Protein AF-0000000084530735 (afdb_homodimer)

Structure (mmCIF, N/CA/C/O backbone):
data_AF-0000000084530735-model_v1
#
loop_
_entity.id
_entity.type
_entity.pdbx_description
1 polymer 'Regulatory protein'
#
loop_
_atom_site.group_PDB
_atom_site.id
_atom_site.type_symbol
_atom_site.label_atom_id
_atom_site.label_alt_id
_atom_site.label_comp_id
_atom_site.label_asym_id
_atom_site.label_entity_id
_atom_site.label_seq_id
_atom_site.pdbx_PDB_ins_code
_atom_site.Cartn_x
_atom_site.Cartn_y
_atom_site.Cartn_z
_atom_site.occupancy
_atom_site.B_iso_or_equiv
_atom_site.auth_seq_id
_atom_site.auth_comp_id
_atom_site.auth_asym_id
_atom_site.auth_atom_id
_atom_site.pdbx_PDB_model_num
ATOM 1 N N . MET A 1 1 ? 20.844 -35.375 11.719 1 22.86 1 MET A N 1
ATOM 2 C CA . MET A 1 1 ? 19.688 -35.5 10.828 1 22.86 1 MET A CA 1
ATOM 3 C C . MET A 1 1 ? 18.688 -34.375 11.07 1 22.86 1 MET A C 1
ATOM 5 O O . MET A 1 1 ? 18.094 -34.281 12.141 1 22.86 1 MET A O 1
ATOM 9 N N . THR A 1 2 ? 18.859 -33.219 10.602 1 28.61 2 THR A N 1
ATOM 10 C CA . THR A 1 2 ? 18.109 -32 10.883 1 28.61 2 THR A CA 1
ATOM 11 C C . THR A 1 2 ? 16.641 -32.156 10.461 1 28.61 2 THR A C 1
ATOM 13 O O . THR A 1 2 ? 16.359 -32.594 9.344 1 28.61 2 THR A O 1
ATOM 16 N N . PRO A 1 3 ? 15.711 -32.312 11.328 1 27.03 3 PRO A N 1
ATOM 17 C CA . PRO A 1 3 ? 14.336 -32.688 10.977 1 27.03 3 PRO A CA 1
ATOM 18 C C . PRO A 1 3 ? 13.781 -31.859 9.828 1 27.03 3 PRO A C 1
ATOM 20 O O . PRO A 1 3 ? 14.078 -30.672 9.719 1 27.03 3 PRO A O 1
ATOM 23 N N . ALA A 1 4 ? 13.586 -32.375 8.57 1 30.73 4 ALA A N 1
ATOM 24 C CA . ALA A 1 4 ? 12.93 -31.859 7.363 1 30.73 4 ALA A CA 1
ATOM 25 C C . ALA A 1 4 ? 11.586 -31.234 7.699 1 30.73 4 ALA A C 1
ATOM 27 O O . ALA A 1 4 ? 10.75 -31.844 8.375 1 30.73 4 ALA A O 1
ATOM 28 N N . GLY A 1 5 ? 11.508 -30 8.023 1 30.98 5 GLY A N 1
ATOM 29 C CA . GLY A 1 5 ? 10.203 -29.453 8.383 1 30.98 5 GLY A CA 1
ATOM 30 C C . GLY A 1 5 ? 9.078 -30 7.52 1 30.98 5 GLY A C 1
ATOM 31 O O . GLY A 1 5 ? 9.32 -30.641 6.496 1 30.98 5 GLY A O 1
ATOM 32 N N . PRO A 1 6 ? 7.875 -30.172 7.957 1 32.66 6 PRO A N 1
ATOM 33 C CA . PRO A 1 6 ? 6.832 -30.875 7.199 1 32.66 6 PRO A CA 1
ATOM 34 C C . PRO A 1 6 ? 6.82 -30.484 5.723 1 32.66 6 PRO A C 1
ATOM 36 O O . PRO A 1 6 ? 7.242 -29.391 5.359 1 32.66 6 PRO A O 1
ATOM 39 N N . ALA A 1 7 ? 6.906 -31.344 4.727 1 31.56 7 ALA A N 1
ATOM 40 C CA . ALA A 1 7 ? 6.668 -31.234 3.289 1 31.56 7 ALA A CA 1
ATOM 41 C C . ALA A 1 7 ? 5.508 -30.297 2.992 1 31.56 7 ALA A C 1
ATOM 43 O O . ALA A 1 7 ? 4.344 -30.656 3.176 1 31.56 7 ALA A O 1
ATOM 44 N N . VAL A 1 8 ? 5.457 -29.109 3.463 1 36.19 8 VAL A N 1
ATOM 45 C CA . VAL A 1 8 ? 4.379 -28.219 3.047 1 36.19 8 VAL A CA 1
ATOM 46 C C . VAL A 1 8 ? 4 -28.5 1.596 1 36.19 8 VAL A C 1
ATOM 48 O O . VAL A 1 8 ? 4.871 -28.656 0.737 1 36.19 8 VAL A O 1
ATOM 51 N N . SER A 1 9 ? 2.918 -29.312 1.253 1 39.62 9 SER A N 1
ATOM 52 C CA . SER A 1 9 ? 2.352 -29.453 -0.084 1 39.62 9 SER A 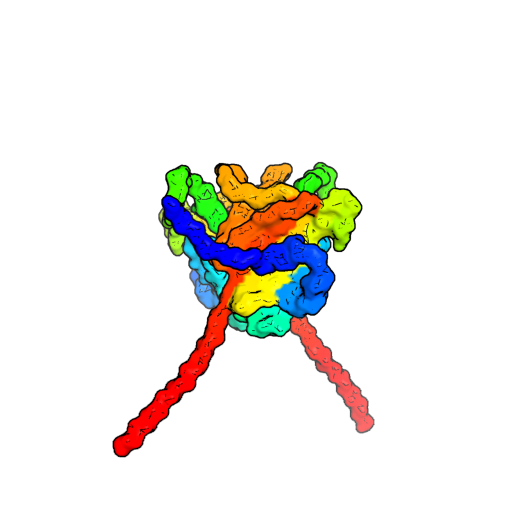CA 1
ATOM 53 C C . SER A 1 9 ? 2.777 -28.297 -0.985 1 39.62 9 SER A C 1
ATOM 55 O O . SER A 1 9 ? 3.145 -27.219 -0.497 1 39.62 9 SER A O 1
ATOM 57 N N . ALA A 1 10 ? 2.926 -28.609 -2.309 1 49.06 10 ALA A N 1
ATOM 58 C CA . ALA A 1 10 ? 3.307 -27.609 -3.301 1 49.06 10 ALA A CA 1
ATOM 59 C C . ALA A 1 10 ? 2.674 -26.25 -2.984 1 49.06 10 ALA A C 1
ATOM 61 O O . ALA A 1 10 ? 1.469 -26.156 -2.738 1 49.06 10 ALA A O 1
ATOM 62 N N . PRO A 1 11 ? 3.4 -25.344 -2.494 1 60.22 11 PRO A N 1
ATOM 63 C CA . PRO A 1 11 ? 2.842 -24.047 -2.133 1 60.22 11 PRO A CA 1
ATOM 64 C C . PRO A 1 11 ? 1.753 -23.578 -3.098 1 60.22 11 PRO A C 1
ATOM 66 O O . PRO A 1 11 ? 1.821 -23.859 -4.297 1 60.22 11 PRO A O 1
ATOM 69 N N . LEU A 1 12 ? 0.484 -23.5 -2.607 1 68.94 12 LEU A N 1
ATOM 70 C CA . LEU A 1 12 ? -0.677 -23.031 -3.357 1 68.94 12 LEU A CA 1
ATOM 71 C C . LEU A 1 12 ? -0.249 -22.172 -4.543 1 68.94 12 LEU A C 1
ATOM 73 O O . LEU A 1 12 ? -0.891 -22.188 -5.594 1 68.94 12 LEU A O 1
ATOM 77 N N . TRP A 1 13 ? 0.984 -21.703 -4.418 1 65.69 13 TRP A N 1
ATOM 78 C CA . TRP A 1 13 ? 1.443 -20.859 -5.523 1 65.69 13 TRP A CA 1
ATOM 79 C C . TRP A 1 13 ? 1.858 -21.719 -6.719 1 65.69 13 TRP A C 1
ATOM 81 O O . TRP A 1 13 ? 1.76 -21.281 -7.867 1 65.69 13 TRP A O 1
ATOM 91 N N . GLU A 1 14 ? 2.395 -22.875 -6.383 1 67.5 14 GLU A N 1
ATOM 92 C CA . GLU A 1 14 ? 2.83 -23.766 -7.457 1 67.5 14 GLU A CA 1
ATOM 93 C C . GLU A 1 14 ? 1.657 -24.172 -8.344 1 67.5 14 GLU A C 1
ATOM 95 O O . GLU A 1 14 ? 1.818 -24.344 -9.555 1 67.5 14 GLU A O 1
ATOM 100 N N . GLU A 1 15 ? 0.507 -24.312 -7.633 1 65.25 15 GLU A N 1
ATOM 101 C CA . GLU A 1 15 ? -0.683 -24.625 -8.422 1 65.25 15 GLU A CA 1
ATOM 102 C C . GLU A 1 15 ? -0.932 -23.562 -9.484 1 65.25 15 GLU A C 1
ATOM 104 O O . GLU A 1 15 ? -1.364 -23.875 -10.594 1 65.25 15 GLU A O 1
ATOM 109 N N . LEU A 1 16 ? -0.665 -22.391 -9.188 1 65.19 16 LEU A N 1
ATOM 110 C CA . LEU A 1 16 ? -0.894 -21.266 -10.094 1 65.19 16 LEU A CA 1
ATOM 111 C C . LEU A 1 16 ? 0.102 -21.281 -11.242 1 65.19 16 LEU A C 1
ATOM 113 O O . LEU A 1 16 ? -0.257 -20.984 -12.383 1 65.19 16 LEU A O 1
ATOM 117 N N . PHE A 1 17 ? 1.249 -21.594 -10.938 1 63.31 17 PHE A N 1
ATOM 118 C CA . PHE A 1 17 ? 2.242 -21.281 -11.961 1 63.31 17 PHE A CA 1
ATOM 119 C C . PHE A 1 17 ? 2.912 -22.547 -12.469 1 63.31 17 PHE A C 1
ATOM 121 O O . PHE A 1 17 ? 3.488 -22.562 -13.555 1 63.31 17 PHE A O 1
ATOM 128 N N . MET A 1 18 ? 2.924 -23.406 -11.57 1 57.44 18 MET A N 1
ATOM 129 C CA . MET A 1 18 ? 3.617 -24.609 -12.008 1 57.44 18 MET A CA 1
ATOM 130 C C . MET A 1 18 ? 2.631 -25.625 -12.57 1 57.44 18 MET A C 1
ATOM 132 O O . MET A 1 18 ? 3.037 -26.641 -13.156 1 57.44 18 MET A O 1
ATOM 136 N N . SER A 1 19 ? 1.34 -25.266 -12.125 1 51.78 19 SER A N 1
ATOM 137 C CA . SER A 1 19 ? 0.398 -26.219 -12.688 1 51.78 19 SER A CA 1
ATOM 138 C C . SER A 1 19 ? 0.029 -25.859 -14.125 1 51.78 19 SER A C 1
ATOM 140 O O . SER A 1 19 ? -0.33 -24.719 -14.406 1 51.78 19 SER A O 1
ATOM 142 N N . THR A 1 20 ? 0.753 -26.109 -15.117 1 47.16 20 THR A N 1
ATOM 143 C CA . THR A 1 20 ? 0.62 -25.953 -16.562 1 47.16 20 THR A CA 1
ATOM 144 C C . THR A 1 20 ? -0.839 -26.078 -16.984 1 47.16 20 THR A C 1
ATOM 146 O O . THR A 1 20 ? -1.198 -25.719 -18.109 1 47.16 20 THR A O 1
ATOM 149 N N . GLY A 1 21 ? -1.795 -26.703 -16.312 1 45.22 21 GLY A N 1
ATOM 150 C CA . GLY A 1 21 ? -2.922 -27.312 -17 1 45.22 21 GLY A CA 1
ATOM 151 C C . GLY A 1 21 ? -4.164 -26.438 -17 1 45.22 21 GLY A C 1
ATOM 152 O O . GLY A 1 21 ? -4.234 -25.453 -16.281 1 45.22 21 GLY A O 1
ATOM 153 N N . THR A 1 22 ? -5.016 -26.484 -18.094 1 48.25 22 THR A N 1
ATOM 154 C CA . THR A 1 22 ? -6.398 -26.094 -18.359 1 48.25 22 THR A CA 1
ATOM 155 C C . THR A 1 22 ? -7.219 -26.141 -17.062 1 48.25 22 THR A C 1
ATOM 157 O O . THR A 1 22 ? -8.172 -25.391 -16.906 1 48.25 22 THR A O 1
ATOM 160 N N . ALA A 1 23 ? -6.797 -26.922 -16.203 1 48.91 23 ALA A N 1
ATOM 161 C CA . ALA A 1 23 ? -7.641 -27.172 -15.039 1 48.91 23 ALA A CA 1
ATOM 162 C C . ALA A 1 23 ? -7.652 -25.984 -14.094 1 48.91 23 ALA A C 1
ATOM 164 O O . ALA A 1 23 ? -8.68 -25.688 -13.469 1 48.91 23 ALA A O 1
ATOM 165 N N . LEU A 1 24 ? -6.543 -25.203 -14.117 1 57.94 24 LEU A N 1
ATOM 166 C CA . LEU A 1 24 ? -6.539 -24.047 -13.219 1 57.94 24 LEU A CA 1
ATOM 167 C C . LEU A 1 24 ? -7.402 -22.922 -13.773 1 57.94 24 LEU A C 1
ATOM 169 O O . LEU A 1 24 ? -7.992 -22.156 -13.016 1 57.94 24 LEU A O 1
ATOM 173 N N . ALA A 1 25 ? -7.516 -23.047 -15.125 1 62.19 25 ALA A N 1
ATOM 174 C CA . ALA A 1 25 ? -8.258 -21.953 -15.758 1 62.19 25 ALA A CA 1
ATOM 175 C C . ALA A 1 25 ? -9.75 -22.062 -15.445 1 62.19 25 ALA A C 1
ATOM 177 O O . ALA A 1 25 ? -10.469 -21.062 -15.516 1 62.19 25 ALA A O 1
ATOM 178 N N . VAL A 1 26 ? -10.125 -23.234 -14.914 1 73.25 26 VAL A N 1
ATOM 179 C CA . VAL A 1 26 ? -11.562 -23.344 -14.688 1 73.25 26 VAL A CA 1
ATOM 180 C C . VAL A 1 26 ? -11.836 -23.484 -13.188 1 73.25 26 VAL A C 1
ATOM 182 O O . VAL A 1 26 ? -12.992 -23.594 -12.773 1 73.25 26 VAL A O 1
ATOM 185 N N . ASP A 1 27 ? -10.844 -23.453 -12.461 1 84.62 27 ASP A N 1
ATOM 186 C CA . ASP A 1 27 ? -11.023 -23.547 -11.016 1 84.62 27 ASP A CA 1
ATOM 187 C C . ASP A 1 27 ? -11.484 -22.219 -10.43 1 84.62 27 ASP A C 1
ATOM 189 O O . ASP A 1 27 ? -10.758 -21.219 -10.484 1 84.62 27 ASP A O 1
ATOM 193 N N . PRO A 1 28 ? -12.75 -22.125 -9.938 1 87.5 28 PRO A N 1
ATOM 194 C CA . PRO A 1 28 ? -13.273 -20.859 -9.422 1 87.5 28 PRO A CA 1
ATOM 195 C C . PRO A 1 28 ? -12.469 -20.328 -8.234 1 87.5 28 PRO A C 1
ATOM 197 O O . PRO A 1 28 ? -12.664 -19.188 -7.816 1 87.5 28 PRO A O 1
ATOM 200 N N . HIS A 1 29 ? -11.562 -21.125 -7.711 1 91.75 29 HIS A N 1
ATOM 201 C CA . HIS A 1 29 ? -10.75 -20.719 -6.574 1 91.75 29 HIS A CA 1
ATOM 202 C C . HIS A 1 29 ? -9.375 -20.234 -7.023 1 91.75 29 HIS A C 1
ATOM 204 O O . HIS A 1 29 ? -8.484 -20.031 -6.191 1 91.75 29 HIS A O 1
ATOM 210 N N . VAL A 1 30 ? -9.195 -20.203 -8.312 1 92.06 30 VAL A N 1
ATOM 211 C CA . VAL A 1 30 ? -8.008 -19.625 -8.922 1 92.06 30 VAL A CA 1
ATOM 212 C C . VAL A 1 30 ? -8.406 -18.516 -9.891 1 92.06 30 VAL A C 1
ATOM 214 O O . VAL A 1 30 ? -9.078 -18.766 -10.891 1 92.06 30 VAL A O 1
ATOM 217 N N . VAL A 1 31 ? -8.117 -17.344 -9.586 1 93.81 31 VAL A N 1
ATOM 218 C CA . VAL A 1 31 ? -8.461 -16.203 -10.438 1 93.81 31 VAL A CA 1
ATOM 219 C C . VAL A 1 31 ? -7.203 -15.414 -10.773 1 93.81 31 VAL A C 1
ATOM 221 O O . VAL A 1 31 ? -6.285 -15.32 -9.961 1 93.81 31 VAL A O 1
ATOM 224 N N . THR A 1 32 ? -7.129 -14.859 -12 1 92.94 32 THR A N 1
ATOM 225 C CA . THR A 1 32 ? -5.961 -14.133 -12.492 1 92.94 32 THR A CA 1
ATOM 226 C C . THR A 1 32 ? -6.383 -12.867 -13.227 1 92.94 32 THR A C 1
ATOM 228 O O . THR A 1 32 ? -7.461 -12.812 -13.82 1 92.94 32 THR A O 1
ATOM 231 N N . CYS A 1 33 ? -5.527 -11.883 -13.156 1 93.44 33 CYS A N 1
ATOM 232 C CA . CYS A 1 33 ? -5.746 -10.609 -13.836 1 93.44 33 CYS A CA 1
ATOM 233 C C . CYS A 1 33 ? -4.441 -10.07 -14.406 1 93.44 33 CYS A C 1
ATOM 235 O O . CYS A 1 33 ? -3.432 -9.992 -13.703 1 93.44 33 CYS A O 1
ATOM 237 N N . THR A 1 34 ? -4.434 -9.789 -15.703 1 93.31 34 THR A N 1
ATOM 238 C CA . THR A 1 34 ? -3.281 -9.148 -16.328 1 93.31 34 THR A CA 1
ATOM 239 C C . THR A 1 34 ? -3.318 -7.637 -16.125 1 93.31 34 THR A C 1
ATOM 241 O O . THR A 1 34 ? -4.371 -7.012 -16.25 1 93.31 34 THR A O 1
ATOM 244 N N . LEU A 1 35 ? -2.158 -7.062 -15.789 1 93.69 35 LEU A N 1
ATOM 245 C CA . LEU A 1 35 ? -2.105 -5.648 -15.43 1 93.69 35 LEU A CA 1
ATOM 246 C C . LEU A 1 35 ? -1.335 -4.852 -16.484 1 93.69 35 LEU A C 1
ATOM 248 O O . LEU A 1 35 ? -0.311 -5.316 -16.984 1 93.69 35 LEU A O 1
ATOM 252 N N . ALA A 1 36 ? -1.882 -3.633 -16.844 1 88.75 36 ALA A N 1
ATOM 253 C CA . ALA A 1 36 ? -1.133 -2.705 -17.688 1 88.75 36 ALA A CA 1
ATOM 254 C C . ALA A 1 36 ? 0.112 -2.193 -16.969 1 88.75 36 ALA A C 1
ATOM 256 O O . ALA A 1 36 ? 0.12 -2.066 -15.742 1 88.75 36 ALA A O 1
ATOM 257 N N . PRO A 1 37 ? 1.149 -1.897 -17.672 1 84 37 PRO A N 1
ATOM 258 C CA . PRO A 1 37 ? 2.391 -1.434 -17.047 1 84 37 PRO A CA 1
ATOM 259 C C . PRO A 1 37 ? 2.338 0.042 -16.656 1 84 37 PRO A C 1
ATOM 261 O O . PRO A 1 37 ? 3.143 0.841 -17.141 1 84 37 PRO A O 1
ATOM 264 N N . ARG A 1 38 ? 1.393 0.437 -15.836 1 86.06 38 ARG A N 1
ATOM 265 C CA . ARG A 1 38 ? 1.232 1.778 -15.281 1 86.06 38 ARG A CA 1
ATOM 266 C C . ARG A 1 38 ? 0.849 1.722 -13.805 1 86.06 38 ARG A C 1
ATOM 268 O O . ARG A 1 38 ? 0.172 0.788 -13.375 1 86.06 38 ARG A O 1
ATOM 275 N N . PHE A 1 39 ? 1.193 2.703 -13.078 1 85.44 39 PHE A N 1
ATOM 276 C CA . PHE A 1 39 ? 1.035 2.674 -11.633 1 85.44 39 PHE A CA 1
ATOM 277 C C . PHE A 1 39 ? -0.439 2.658 -11.242 1 85.44 39 PHE A C 1
ATOM 279 O O . PHE A 1 39 ? -0.808 2.123 -10.195 1 85.44 39 PHE A O 1
ATOM 286 N N . GLU A 1 40 ? -1.362 3.094 -12.133 1 89.12 40 GLU A N 1
ATOM 287 C CA . GLU A 1 40 ? -2.803 3.043 -11.898 1 89.12 40 GLU A CA 1
ATOM 288 C C . GLU A 1 40 ? -3.297 1.602 -11.812 1 89.12 40 GLU A C 1
ATOM 290 O O . GLU A 1 40 ? -4.379 1.342 -11.281 1 89.12 40 GLU A O 1
ATOM 295 N N . SER A 1 41 ? -2.473 0.741 -12.352 1 93.62 41 SER A N 1
ATOM 296 C CA . SER A 1 41 ? -2.857 -0.667 -12.32 1 93.62 41 SER A CA 1
ATOM 297 C C . SER A 1 41 ? -2.898 -1.201 -10.891 1 93.62 41 SER A C 1
ATOM 299 O O . SER A 1 41 ? -3.482 -2.256 -10.641 1 93.62 41 SER A O 1
ATOM 301 N N . VAL A 1 42 ? -2.277 -0.504 -9.984 1 94.62 42 VAL A N 1
ATOM 302 C CA . VAL A 1 42 ? -2.377 -0.895 -8.578 1 94.62 42 VAL A CA 1
ATOM 303 C C . VAL A 1 42 ? -3.834 -0.82 -8.125 1 94.62 42 VAL A C 1
ATOM 305 O O . VAL A 1 42 ? -4.293 -1.662 -7.352 1 94.62 42 VAL A O 1
ATOM 308 N N . ARG A 1 43 ? -4.598 0.156 -8.641 1 96 43 ARG A N 1
ATOM 309 C CA . ARG A 1 43 ? -6.027 0.225 -8.359 1 96 43 ARG A CA 1
ATOM 310 C C . ARG A 1 43 ? -6.754 -1.001 -8.898 1 96 43 ARG A C 1
ATOM 312 O O . ARG A 1 43 ? -7.582 -1.595 -8.203 1 96 43 ARG A O 1
ATOM 319 N N . THR A 1 44 ? -6.422 -1.361 -10.109 1 96.56 44 THR A N 1
ATOM 320 C CA . THR A 1 44 ? -7.016 -2.543 -10.727 1 96.56 44 THR A CA 1
ATOM 321 C C . THR A 1 44 ? -6.719 -3.789 -9.898 1 96.56 44 THR A C 1
ATOM 323 O O . THR A 1 44 ? -7.602 -4.621 -9.68 1 96.56 44 THR A O 1
ATOM 326 N N . ALA A 1 45 ? -5.5 -3.895 -9.445 1 97.88 45 ALA A N 1
ATOM 327 C CA . ALA A 1 45 ? -5.109 -5.031 -8.617 1 97.88 45 ALA A CA 1
ATOM 328 C C . ALA A 1 45 ? -5.922 -5.074 -7.324 1 97.88 45 ALA A C 1
ATOM 330 O O . ALA A 1 45 ? -6.398 -6.137 -6.922 1 97.88 45 ALA A O 1
ATOM 331 N N . ARG A 1 46 ? -6.105 -3.957 -6.664 1 97.88 46 ARG A N 1
ATOM 332 C CA . ARG A 1 46 ? -6.852 -3.9 -5.41 1 97.88 46 ARG A CA 1
ATOM 333 C C . ARG A 1 46 ? -8.32 -4.234 -5.633 1 97.88 46 ARG A C 1
ATOM 335 O O . ARG A 1 46 ? -8.938 -4.934 -4.828 1 97.88 46 ARG A O 1
ATOM 342 N N . ASP A 1 47 ? -8.898 -3.736 -6.672 1 98.06 47 ASP A N 1
ATOM 343 C CA . ASP A 1 47 ? -10.273 -4.074 -7.023 1 98.06 47 ASP A CA 1
ATOM 344 C C . ASP A 1 47 ? -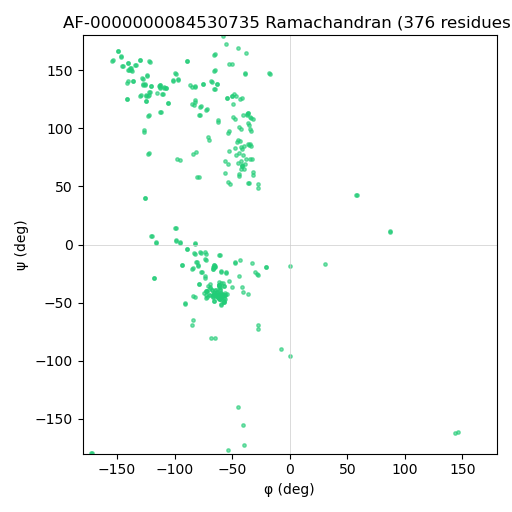10.414 -5.57 -7.301 1 98.06 47 ASP A C 1
ATOM 346 O O . ASP A 1 47 ? -11.406 -6.188 -6.906 1 98.06 47 ASP A O 1
ATOM 350 N N . PHE A 1 48 ? -9.461 -6.121 -8.023 1 98.38 48 PHE A N 1
ATOM 351 C CA . PHE A 1 48 ? -9.414 -7.551 -8.305 1 98.38 48 PHE A CA 1
ATOM 352 C C . PHE A 1 48 ? -9.414 -8.359 -7.016 1 98.38 48 PHE A C 1
ATOM 354 O O . PHE A 1 48 ? -10.164 -9.328 -6.879 1 98.38 48 PHE A O 1
ATOM 361 N N . VAL A 1 49 ? -8.578 -7.961 -6.078 1 98.56 49 VAL A N 1
ATOM 362 C CA . VAL A 1 49 ? -8.492 -8.617 -4.773 1 98.56 49 VAL A CA 1
ATOM 363 C C . VAL A 1 49 ? -9.836 -8.516 -4.055 1 98.56 49 VAL A C 1
ATOM 365 O O . VAL A 1 49 ? -10.328 -9.508 -3.512 1 98.56 49 VAL A O 1
ATOM 368 N N . ARG A 1 50 ? -10.422 -7.316 -4.059 1 98.25 50 ARG A N 1
ATOM 369 C CA . ARG A 1 50 ? -11.711 -7.117 -3.408 1 98.25 50 ARG A CA 1
ATOM 370 C C . ARG A 1 50 ? -12.766 -8.062 -3.98 1 98.25 50 ARG A C 1
ATOM 372 O O . ARG A 1 50 ? -13.461 -8.75 -3.23 1 98.25 50 ARG A O 1
ATOM 379 N N . THR A 1 51 ? -12.867 -8.102 -5.25 1 98.19 51 THR A N 1
ATOM 380 C CA . THR A 1 51 ? -13.875 -8.914 -5.93 1 98.19 51 THR A CA 1
ATOM 381 C C . THR A 1 51 ? -13.68 -10.391 -5.602 1 98.19 51 THR A C 1
ATOM 383 O O . THR A 1 51 ? -14.648 -11.094 -5.289 1 98.19 51 THR A O 1
ATOM 386 N N . ALA A 1 52 ? -12.445 -10.898 -5.668 1 98 52 ALA A N 1
ATOM 387 C CA . ALA A 1 52 ? -12.148 -12.297 -5.391 1 98 52 ALA A CA 1
ATOM 388 C C . ALA A 1 52 ? -12.508 -12.664 -3.955 1 98 52 ALA A C 1
ATOM 390 O O . ALA A 1 52 ? -13.164 -13.68 -3.709 1 98 52 ALA A O 1
ATOM 391 N N . LEU A 1 53 ? -12.125 -11.844 -3.018 1 98.06 53 LEU A N 1
ATOM 392 C CA . LEU A 1 53 ? -12.352 -12.148 -1.608 1 98.06 53 LEU A CA 1
ATOM 393 C C . LEU A 1 53 ? -13.836 -12.07 -1.269 1 98.06 53 LEU A C 1
ATOM 395 O O . LEU A 1 53 ? -14.32 -12.82 -0.422 1 98.06 53 LEU A O 1
ATOM 399 N N . GLU A 1 54 ? -14.539 -11.086 -1.895 1 98.12 54 GLU A N 1
ATOM 400 C CA . GLU A 1 54 ? -15.984 -11.031 -1.734 1 98.12 54 GLU A CA 1
ATOM 401 C C . GLU A 1 54 ? -16.641 -12.312 -2.227 1 98.12 54 GLU A C 1
ATOM 403 O O . GLU A 1 54 ? -17.516 -12.875 -1.551 1 98.12 54 GLU A O 1
ATOM 408 N N . ARG A 1 55 ? -16.234 -12.797 -3.375 1 96.88 55 ARG A N 1
ATOM 409 C CA . ARG A 1 55 ? -16.781 -14.023 -3.955 1 96.88 55 ARG A CA 1
ATOM 410 C C . ARG A 1 55 ? -16.531 -15.219 -3.039 1 96.88 55 ARG A C 1
ATOM 412 O O . ARG A 1 55 ? -17.344 -16.141 -2.975 1 96.88 55 ARG A O 1
ATOM 419 N N . TRP A 1 56 ? -15.422 -15.211 -2.32 1 96.75 56 TRP A N 1
ATOM 420 C CA . TRP A 1 56 ? -15.031 -16.344 -1.475 1 96.75 56 TRP A CA 1
ATOM 421 C C . TRP A 1 56 ? -15.5 -16.125 -0.039 1 96.75 56 TRP A C 1
ATOM 423 O O . TRP A 1 56 ? -15.227 -16.953 0.838 1 96.75 56 TRP A O 1
ATOM 433 N N . ASP A 1 57 ? -16.219 -15 0.266 1 96.5 57 ASP A N 1
ATOM 434 C CA . ASP A 1 57 ? -16.688 -14.641 1.597 1 96.5 57 ASP A CA 1
ATOM 435 C C . ASP A 1 57 ? -15.531 -14.539 2.588 1 96.5 57 ASP A C 1
ATOM 437 O O . ASP A 1 57 ? -15.602 -15.094 3.686 1 96.5 57 ASP A O 1
ATOM 441 N N . LEU A 1 58 ? -14.422 -13.906 2.117 1 97.5 58 LEU A N 1
ATOM 442 C CA . LEU A 1 58 ? -13.227 -13.711 2.934 1 97.5 58 LEU A CA 1
ATOM 443 C C . LEU A 1 58 ? -12.82 -12.242 2.973 1 97.5 58 LEU A C 1
ATOM 445 O O . LEU A 1 58 ? -11.633 -11.922 2.875 1 97.5 58 LEU A O 1
ATOM 449 N N . THR A 1 59 ? -13.812 -11.344 3.074 1 96.88 59 THR A N 1
ATOM 450 C CA . THR A 1 59 ? -13.562 -9.906 3.004 1 96.88 59 THR A CA 1
ATOM 451 C C . THR A 1 59 ? -12.711 -9.445 4.184 1 96.88 59 THR A C 1
ATOM 453 O O . THR A 1 59 ? -12.078 -8.383 4.121 1 96.88 59 THR A O 1
ATOM 456 N N . GLU A 1 60 ? -12.641 -10.273 5.277 1 96 60 GLU A N 1
ATOM 457 C CA . GLU A 1 60 ? -11.852 -9.906 6.445 1 96 60 GLU A CA 1
ATOM 458 C C . GLU A 1 60 ? -10.359 -9.875 6.117 1 96 60 GLU A C 1
ATOM 460 O O . GLU A 1 60 ? -9.57 -9.258 6.832 1 96 60 GLU A O 1
ATOM 465 N N . LEU A 1 61 ? -9.922 -10.516 5.051 1 97.44 61 LEU A N 1
ATOM 466 C CA . LEU A 1 61 ? -8.516 -10.586 4.664 1 97.44 61 LEU A CA 1
ATOM 467 C C . LEU A 1 61 ? -8.148 -9.422 3.754 1 97.44 61 LEU A C 1
ATOM 469 O O . LEU A 1 61 ? -6.973 -9.242 3.42 1 97.44 61 LEU A O 1
ATOM 473 N N . PHE A 1 62 ? -9.172 -8.586 3.389 1 97.62 62 PHE A N 1
ATOM 474 C CA . PHE A 1 62 ? -8.961 -7.629 2.307 1 97.62 62 PHE A CA 1
ATOM 475 C C . PHE A 1 62 ? -7.828 -6.668 2.641 1 97.62 62 PHE A C 1
ATOM 477 O O . PHE A 1 62 ? -6.949 -6.43 1.813 1 97.62 62 PHE A O 1
ATOM 484 N N . ASP A 1 63 ? -7.777 -6.102 3.805 1 96.38 63 ASP A N 1
ATOM 485 C CA . ASP A 1 63 ? -6.797 -5.066 4.121 1 96.38 63 ASP A CA 1
ATOM 486 C C . ASP A 1 63 ? -5.371 -5.598 3.969 1 96.38 63 ASP A C 1
ATOM 488 O O . ASP A 1 63 ? -4.527 -4.949 3.35 1 96.38 63 ASP A O 1
ATOM 492 N N . ASP A 1 64 ? -5.141 -6.805 4.457 1 96.62 64 ASP A N 1
ATOM 493 C CA . ASP A 1 64 ? -3.797 -7.375 4.402 1 96.62 64 ASP A CA 1
ATOM 494 C C . ASP A 1 64 ? -3.432 -7.781 2.979 1 96.62 64 ASP A C 1
ATOM 496 O O . ASP A 1 64 ? -2.338 -7.473 2.5 1 96.62 64 ASP A O 1
ATOM 500 N N . VAL A 1 65 ? -4.348 -8.445 2.314 1 97.81 65 VAL A N 1
ATOM 501 C CA . VAL A 1 65 ? -4.066 -8.945 0.971 1 97.81 65 VAL A CA 1
ATOM 502 C C . VAL A 1 65 ? -3.881 -7.77 0.013 1 97.81 65 VAL A C 1
ATOM 504 O O . VAL A 1 65 ? -2.963 -7.773 -0.812 1 97.81 65 VAL A O 1
ATOM 507 N N . ALA A 1 66 ? -4.762 -6.77 0.142 1 97.81 66 ALA A N 1
ATOM 508 C CA . ALA A 1 66 ? -4.68 -5.605 -0.736 1 97.81 66 ALA A CA 1
ATOM 509 C C . ALA A 1 66 ? -3.373 -4.848 -0.523 1 97.81 66 ALA A C 1
ATOM 511 O O . ALA A 1 66 ? -2.762 -4.367 -1.482 1 97.81 66 ALA A O 1
ATOM 512 N N . LEU A 1 67 ? -2.943 -4.691 0.717 1 95.88 67 LEU A N 1
ATOM 513 C CA . LEU A 1 67 ? -1.674 -4.039 1.018 1 95.88 67 LEU A CA 1
ATOM 514 C C . LEU A 1 67 ? -0.514 -4.781 0.362 1 95.88 67 LEU A C 1
ATOM 516 O O . LEU A 1 67 ? 0.318 -4.168 -0.312 1 95.88 67 LEU A O 1
ATOM 520 N N . VAL A 1 68 ? -0.455 -6.035 0.581 1 95.38 68 VAL A N 1
ATOM 521 C CA . VAL A 1 68 ? 0.619 -6.867 0.048 1 95.38 68 VAL A CA 1
ATOM 522 C C . VAL A 1 68 ? 0.565 -6.867 -1.478 1 95.38 68 VAL A C 1
ATOM 524 O O . VAL A 1 68 ? 1.595 -6.723 -2.141 1 95.38 68 VAL A O 1
ATOM 527 N N . ALA A 1 69 ? -0.661 -7.023 -2.027 1 96.31 69 ALA A N 1
ATOM 528 C CA . ALA A 1 69 ? -0.819 -6.973 -3.479 1 96.31 69 ALA A CA 1
ATOM 529 C C . ALA A 1 69 ? -0.281 -5.66 -4.043 1 96.31 69 ALA A C 1
ATOM 531 O O . ALA A 1 69 ? 0.391 -5.648 -5.078 1 96.31 69 ALA A O 1
ATOM 532 N N . SER A 1 70 ? -0.577 -4.504 -3.385 1 93.94 70 SER A N 1
ATOM 533 C CA . SER A 1 70 ? -0.108 -3.193 -3.828 1 93.94 70 SER A CA 1
ATOM 534 C C . SER A 1 70 ? 1.415 -3.133 -3.859 1 93.94 70 SER A C 1
ATOM 536 O O . SER A 1 70 ? 2.002 -2.605 -4.805 1 93.94 70 SER A O 1
ATOM 538 N N . GLU A 1 71 ? 2.016 -3.711 -2.812 1 90.25 71 GLU A N 1
ATOM 539 C CA . GLU A 1 71 ? 3.475 -3.732 -2.748 1 90.25 71 GLU A CA 1
ATOM 540 C C . GLU A 1 71 ? 4.062 -4.598 -3.859 1 90.25 71 GLU A C 1
ATOM 542 O O . GLU A 1 71 ? 5 -4.184 -4.543 1 90.25 71 GLU A O 1
ATOM 547 N N . LEU A 1 72 ? 3.574 -5.836 -4.074 1 90.75 72 LEU A N 1
ATOM 548 C CA . LEU A 1 72 ? 4.098 -6.77 -5.066 1 90.75 72 LEU A CA 1
ATOM 549 C C . LEU A 1 72 ? 3.914 -6.223 -6.477 1 90.75 72 LEU A C 1
ATOM 551 O O . LEU A 1 72 ? 4.824 -6.309 -7.305 1 90.75 72 LEU A O 1
ATOM 555 N N . VAL A 1 73 ? 2.76 -5.672 -6.738 1 92 73 VAL A N 1
ATOM 556 C CA . VAL A 1 73 ? 2.482 -5.117 -8.062 1 92 73 VAL A CA 1
ATOM 557 C C . VAL A 1 73 ? 3.381 -3.91 -8.312 1 92 73 VAL A C 1
ATOM 559 O O . VAL A 1 73 ? 3.922 -3.75 -9.414 1 92 73 VAL A O 1
ATOM 562 N N . THR A 1 74 ? 3.518 -3.025 -7.355 1 87.44 74 THR A N 1
ATOM 563 C CA . THR A 1 74 ? 4.391 -1.865 -7.504 1 87.44 74 THR A CA 1
ATOM 564 C C . THR A 1 74 ? 5.82 -2.299 -7.812 1 87.44 74 THR A C 1
ATOM 566 O O . THR A 1 74 ? 6.488 -1.698 -8.656 1 87.44 74 THR A O 1
ATOM 569 N N . ASN A 1 75 ? 6.277 -3.318 -7.094 1 83.69 75 ASN A N 1
ATOM 570 C CA . ASN A 1 75 ? 7.609 -3.838 -7.367 1 83.69 75 ASN A CA 1
ATOM 571 C C . ASN A 1 75 ? 7.738 -4.332 -8.805 1 83.69 75 ASN A C 1
ATOM 573 O O . ASN A 1 75 ? 8.75 -4.086 -9.461 1 83.69 75 ASN A O 1
ATOM 577 N N . ALA A 1 76 ? 6.746 -5.055 -9.211 1 84.44 76 ALA A N 1
ATOM 578 C CA . ALA A 1 76 ? 6.734 -5.547 -10.586 1 84.44 76 ALA A CA 1
ATOM 579 C C . ALA A 1 76 ? 6.758 -4.395 -11.578 1 84.44 76 ALA A C 1
ATOM 581 O O . ALA A 1 76 ? 7.477 -4.441 -12.586 1 84.44 76 ALA A O 1
ATOM 582 N N . LEU A 1 77 ? 5.988 -3.357 -11.344 1 83.31 77 LEU A N 1
ATOM 583 C CA . LEU A 1 77 ? 5.875 -2.205 -12.227 1 83.31 77 LEU A CA 1
ATOM 584 C C . LEU A 1 77 ? 7.18 -1.418 -12.266 1 83.31 77 LEU A C 1
ATOM 586 O O . LEU A 1 77 ? 7.551 -0.878 -13.312 1 83.31 77 LEU A O 1
ATOM 590 N N . ARG A 1 78 ? 7.801 -1.292 -11.188 1 78 78 ARG A N 1
ATOM 591 C CA . ARG A 1 78 ? 9.086 -0.607 -11.141 1 78 78 ARG A CA 1
ATOM 592 C C . ARG A 1 78 ? 10.094 -1.265 -12.078 1 78 78 ARG A C 1
ATOM 594 O O . ARG A 1 78 ? 10.867 -0.578 -12.75 1 78 78 ARG A O 1
ATOM 601 N N . HIS A 1 79 ? 10.133 -2.473 -11.938 1 69.88 79 HIS A N 1
ATOM 602 C CA . HIS A 1 79 ? 11.031 -3.199 -12.828 1 69.88 79 HIS A CA 1
ATOM 603 C C . HIS A 1 79 ? 10.641 -3.012 -14.289 1 69.88 79 HIS A C 1
ATOM 605 O O . HIS A 1 79 ? 11.5 -2.943 -15.164 1 69.88 79 HIS A O 1
ATOM 611 N N . ALA A 1 80 ? 9.375 -2.961 -14.406 1 67.94 80 ALA A N 1
ATOM 612 C CA . ALA A 1 80 ? 8.852 -2.799 -15.766 1 67.94 80 ALA A CA 1
ATOM 613 C C . ALA A 1 80 ? 9.086 -1.38 -16.281 1 67.94 80 ALA A C 1
ATOM 615 O O . ALA A 1 80 ? 9.453 -1.185 -17.438 1 67.94 80 ALA A O 1
ATOM 616 N N . ILE A 1 81 ? 8.883 -0.388 -15.344 1 61.25 81 ILE A N 1
ATOM 617 C CA . ILE A 1 81 ? 8.961 1.015 -15.742 1 61.25 81 ILE A CA 1
ATOM 618 C C . ILE A 1 81 ? 10.391 1.524 -15.562 1 61.25 81 ILE A C 1
ATOM 620 O O . ILE A 1 81 ? 10.859 2.361 -16.344 1 61.25 81 ILE A O 1
ATOM 624 N N . GLY A 1 82 ? 11.086 1.343 -14.383 1 54.34 82 GLY A N 1
ATOM 625 C CA . GLY A 1 82 ? 12.438 1.796 -14.109 1 54.34 82 GLY A CA 1
ATOM 626 C C . GLY A 1 82 ? 13.453 1.282 -15.117 1 54.34 82 GLY A C 1
ATOM 627 O O . GLY A 1 82 ? 14.547 1.833 -15.242 1 54.34 82 GLY A O 1
ATOM 628 N N . ALA A 1 83 ? 13.438 0.024 -15.578 1 47.75 83 ALA A N 1
ATOM 629 C CA . ALA A 1 83 ? 14.414 -0.449 -16.547 1 47.75 83 ALA A CA 1
ATOM 630 C C . ALA A 1 83 ? 14.562 0.541 -17.703 1 47.75 83 ALA A C 1
ATOM 632 O O . ALA A 1 83 ? 15.477 0.418 -18.531 1 47.75 83 ALA A O 1
ATOM 633 N N . ARG A 1 84 ? 13.789 1.486 -18.016 1 41.62 84 ARG A N 1
ATOM 634 C CA . ARG A 1 84 ? 14.133 2.322 -19.172 1 41.62 84 ARG A CA 1
ATOM 635 C C . ARG A 1 84 ? 14.25 3.787 -18.766 1 41.62 84 ARG A C 1
ATOM 637 O O . ARG A 1 84 ? 13.242 4.441 -18.484 1 41.62 84 ARG A O 1
ATOM 644 N N . PRO A 1 85 ? 15.43 4.117 -18.156 1 40.03 85 PRO A N 1
ATOM 645 C CA . PRO A 1 85 ? 15.672 5.562 -18.047 1 40.03 85 PRO A CA 1
ATOM 646 C C . PRO A 1 85 ? 15.305 6.309 -19.328 1 40.03 85 PRO A C 1
ATOM 648 O O . PRO A 1 85 ? 15.891 6.062 -20.391 1 40.03 85 PRO A O 1
ATOM 651 N N . ASP A 1 86 ? 14.094 6.492 -19.953 1 38.25 86 ASP A N 1
ATOM 652 C CA . ASP A 1 86 ? 14.172 7.418 -21.078 1 38.25 86 ASP A CA 1
ATOM 653 C C . ASP A 1 86 ? 14.82 8.734 -20.672 1 38.25 86 ASP A C 1
ATOM 655 O O . ASP A 1 86 ? 14.367 9.383 -19.719 1 38.25 86 ASP A O 1
ATOM 659 N N . PRO A 1 87 ? 16.141 8.953 -20.906 1 36.12 87 PRO A N 1
ATOM 660 C CA . PRO A 1 87 ? 16.703 10.297 -20.734 1 36.12 87 PRO A CA 1
ATOM 661 C C . PRO A 1 87 ? 15.664 11.398 -20.953 1 36.12 87 PRO A C 1
ATOM 663 O O . PRO A 1 87 ? 15.883 12.547 -20.547 1 36.12 87 PRO A O 1
ATOM 666 N N . ALA A 1 88 ? 15.242 11.523 -22.328 1 35.12 88 ALA A N 1
ATOM 667 C CA . ALA A 1 88 ? 14.359 12.625 -22.703 1 35.12 88 ALA A CA 1
ATOM 668 C C . ALA A 1 88 ? 13.117 12.656 -21.797 1 35.12 88 ALA A C 1
ATOM 670 O O . ALA A 1 88 ? 12.555 11.609 -21.484 1 35.12 88 ALA A O 1
ATOM 671 N N . GLY A 1 89 ? 13.07 13.188 -20.531 1 36.16 89 GLY A N 1
ATOM 672 C CA . GLY A 1 89 ? 12.039 13.516 -19.562 1 36.16 89 GLY A CA 1
ATOM 673 C C . GLY A 1 89 ? 10.641 13.18 -20.062 1 36.16 89 GLY A C 1
ATOM 674 O O . GLY A 1 89 ? 9.648 13.703 -19.547 1 36.16 89 GLY A O 1
ATOM 675 N N . GLY A 1 90 ? 10.445 13 -21.406 1 34.19 90 GLY A N 1
ATOM 676 C CA . GLY A 1 90 ? 9.039 13.039 -21.781 1 34.19 90 GLY A CA 1
ATOM 677 C C . GLY A 1 90 ? 8.188 12.07 -20.984 1 34.19 90 GLY A C 1
ATOM 678 O O . GLY A 1 90 ? 8.703 11.336 -20.125 1 34.19 90 GLY A O 1
ATOM 679 N N . ALA A 1 91 ? 6.762 12.016 -21.375 1 34.5 91 ALA A N 1
ATOM 680 C CA . ALA A 1 91 ? 5.547 11.328 -20.953 1 34.5 91 ALA A CA 1
ATOM 681 C C . ALA A 1 91 ? 5.82 9.844 -20.703 1 34.5 91 ALA A C 1
ATOM 683 O O . ALA A 1 91 ? 6.848 9.312 -21.125 1 34.5 91 ALA A O 1
ATOM 684 N N . GLN A 1 92 ? 4.77 9.156 -20.062 1 41.91 92 GLN A N 1
ATOM 685 C CA . GLN A 1 92 ? 4.414 7.754 -19.875 1 41.91 92 GLN A CA 1
ATOM 686 C C . GLN A 1 92 ? 4.953 6.895 -21.016 1 41.91 92 GLN A C 1
ATOM 688 O O . GLN A 1 92 ? 4.422 6.922 -22.125 1 41.91 92 GLN A O 1
ATOM 693 N N . GLY A 1 93 ? 6.105 6.98 -21.391 1 37.84 93 GLY A N 1
ATOM 694 C CA . GLY A 1 93 ? 6.371 6.035 -22.469 1 37.84 93 GLY A CA 1
ATOM 695 C C . GLY A 1 93 ? 5.719 4.684 -22.234 1 37.84 93 GLY A C 1
ATOM 696 O O . GLY A 1 93 ? 5.535 4.258 -21.094 1 37.84 93 GLY A O 1
ATOM 697 N N . GLU A 1 94 ? 4.656 4.32 -23.078 1 44.47 94 GLU A N 1
ATOM 698 C CA . GLU A 1 94 ? 4.078 2.986 -23.219 1 44.47 94 GLU A CA 1
ATOM 699 C C . GLU A 1 94 ? 5.137 1.904 -23 1 44.47 94 GLU A C 1
ATOM 701 O O . GLU A 1 94 ? 6.059 1.77 -23.812 1 44.47 94 GLU A O 1
ATOM 706 N N . TYR A 1 95 ? 5.688 1.863 -21.812 1 48.06 95 TYR A N 1
ATOM 707 C CA . TYR A 1 95 ? 6.578 0.721 -21.625 1 48.06 95 TYR A CA 1
ATOM 708 C C . TYR A 1 95 ? 6.035 -0.514 -22.328 1 48.06 95 TYR A C 1
ATOM 710 O O . TYR A 1 95 ? 4.82 -0.708 -22.406 1 48.06 95 TYR A O 1
ATOM 718 N N . ASP A 1 96 ? 6.652 -0.981 -23.359 1 54.97 96 ASP A N 1
ATOM 719 C CA . ASP A 1 96 ? 6.309 -2.152 -24.156 1 54.97 96 ASP A CA 1
ATOM 720 C C . ASP A 1 96 ? 6.16 -3.393 -23.281 1 54.97 96 ASP A C 1
ATOM 722 O O . ASP A 1 96 ? 7.051 -4.242 -23.25 1 54.97 96 ASP A O 1
ATOM 726 N N . PHE A 1 97 ? 5.32 -3.273 -22.281 1 64.62 97 PHE A N 1
ATOM 727 C CA . PHE A 1 97 ? 5 -4.484 -21.531 1 64.62 97 PHE A CA 1
ATOM 728 C C . PHE A 1 97 ? 3.875 -5.258 -22.203 1 64.62 97 PHE A C 1
ATOM 730 O O . PHE A 1 97 ? 2.842 -4.68 -22.562 1 64.62 97 PHE A O 1
ATOM 737 N N . PRO A 1 98 ? 4.277 -6.48 -22.531 1 65.75 98 PRO A N 1
ATOM 738 C CA . PRO A 1 98 ? 3.256 -7.254 -23.234 1 65.75 98 PRO A CA 1
ATOM 739 C C . PRO A 1 98 ? 2.012 -7.508 -22.391 1 65.75 98 PRO A C 1
ATOM 741 O O . PRO A 1 98 ? 2.096 -7.547 -21.156 1 65.75 98 PRO A O 1
ATOM 744 N N . THR A 1 99 ? 0.933 -7.387 -22.969 1 68.94 99 THR A N 1
ATOM 745 C CA . THR A 1 99 ? -0.319 -7.758 -22.312 1 68.94 99 THR A CA 1
ATOM 746 C C . THR A 1 99 ? -0.562 -9.258 -22.422 1 68.94 99 THR A C 1
ATOM 748 O O . THR A 1 99 ? -1.506 -9.789 -21.828 1 68.94 99 THR A O 1
ATOM 751 N N . GLN A 1 100 ? 0.277 -9.852 -23.188 1 69.94 100 GLN A N 1
ATOM 752 C CA . GLN A 1 100 ? 0.283 -11.305 -23.359 1 69.94 100 GLN A CA 1
ATOM 753 C C . GLN A 1 100 ? 1.709 -11.844 -23.406 1 69.94 100 GLN A C 1
ATOM 755 O O . GLN A 1 100 ? 2.648 -11.109 -23.719 1 69.94 100 GLN A O 1
ATOM 760 N N . PRO A 1 101 ? 1.791 -13.086 -22.938 1 66.44 101 PRO A N 1
ATOM 761 C CA . PRO A 1 101 ? 3.127 -13.664 -23.125 1 66.44 101 PRO A CA 1
ATOM 762 C C . PRO A 1 101 ? 3.639 -13.516 -24.547 1 66.44 101 PRO A C 1
ATOM 764 O O . PRO A 1 101 ? 2.865 -13.648 -25.5 1 66.44 101 PRO A O 1
ATOM 767 N N . THR A 1 102 ? 4.812 -12.992 -24.625 1 68.88 102 THR A N 1
ATOM 768 C CA . THR A 1 102 ? 5.391 -12.836 -25.953 1 68.88 102 THR A CA 1
ATOM 769 C C . THR A 1 102 ? 6.18 -14.078 -26.359 1 68.88 102 THR A C 1
ATOM 771 O O . THR A 1 102 ? 6.531 -14.898 -25.5 1 68.88 102 THR A O 1
ATOM 774 N N . PRO A 1 103 ? 6.293 -14.141 -27.625 1 66.75 103 PRO A N 1
ATOM 775 C CA . PRO A 1 103 ? 7.102 -15.273 -28.094 1 66.75 103 PRO A CA 1
ATOM 776 C C . PRO A 1 103 ? 8.492 -15.297 -27.469 1 66.75 103 PRO A C 1
ATOM 778 O O . PRO A 1 103 ? 9.078 -16.375 -27.312 1 66.75 103 PRO A O 1
ATOM 781 N N . GLU A 1 104 ? 8.984 -14.164 -27.031 1 66.56 104 GLU A N 1
ATOM 782 C CA . GLU A 1 104 ? 10.312 -14.055 -26.422 1 66.56 104 GLU A CA 1
ATOM 783 C C . GLU A 1 104 ? 10.273 -14.445 -24.953 1 66.56 104 GLU A C 1
ATOM 785 O O . GLU A 1 104 ? 11.312 -14.477 -24.281 1 66.56 104 GLU A O 1
ATOM 790 N N . GLY A 1 105 ? 9.109 -14.797 -24.578 1 62.84 105 GLY A N 1
ATOM 791 C CA . GLY A 1 105 ? 8.984 -15.297 -23.219 1 62.84 105 GLY A CA 1
ATOM 792 C C . GLY A 1 105 ? 8.758 -14.211 -22.203 1 62.84 105 GLY A C 1
ATOM 793 O O . GLY A 1 105 ? 8.883 -14.438 -21 1 62.84 105 GLY A O 1
ATOM 794 N N . ARG A 1 106 ? 8.484 -13.031 -22.703 1 67.81 106 ARG A N 1
ATOM 795 C CA . ARG A 1 106 ? 8.203 -11.961 -21.734 1 67.81 106 ARG A CA 1
ATOM 796 C C . ARG A 1 106 ? 6.797 -12.094 -21.172 1 67.81 106 ARG A C 1
ATOM 798 O O . ARG A 1 106 ? 5.824 -12.203 -21.922 1 67.81 106 ARG A O 1
ATOM 805 N N . LEU A 1 107 ? 6.773 -12.266 -19.922 1 73.25 107 LEU A N 1
ATOM 806 C CA . LEU A 1 107 ? 5.484 -12.383 -19.266 1 73.25 107 LEU A CA 1
ATOM 807 C C . LEU A 1 107 ? 4.93 -11.008 -18.906 1 73.25 107 LEU A C 1
ATOM 809 O O . LEU A 1 107 ? 5.684 -10.094 -18.562 1 73.25 107 LEU A O 1
ATOM 813 N N . PRO A 1 108 ? 3.678 -10.875 -19.156 1 82.38 108 PRO A N 1
ATOM 814 C CA . PRO A 1 108 ? 3.045 -9.664 -18.625 1 82.38 108 PRO A CA 1
ATOM 815 C C . PRO A 1 108 ? 3.02 -9.641 -17.094 1 82.38 108 PRO A C 1
ATOM 817 O O . PRO A 1 108 ? 3.312 -10.648 -16.453 1 82.38 108 PRO A O 1
ATOM 820 N N . ILE A 1 109 ? 2.803 -8.508 -16.516 1 89.5 109 ILE A N 1
ATOM 821 C CA . ILE A 1 109 ? 2.547 -8.43 -15.078 1 89.5 109 ILE A CA 1
ATOM 822 C C . ILE A 1 109 ? 1.156 -8.984 -14.766 1 89.5 109 ILE A C 1
ATOM 824 O O . ILE A 1 109 ? 0.156 -8.484 -15.289 1 89.5 109 ILE A O 1
ATOM 828 N N . ARG A 1 110 ? 1.151 -10.07 -14.008 1 92.19 110 ARG A N 1
ATOM 829 C CA . ARG A 1 110 ? -0.11 -10.711 -13.656 1 92.19 110 ARG A CA 1
ATOM 830 C C . ARG A 1 110 ? -0.231 -10.906 -12.148 1 92.19 110 ARG A C 1
ATOM 832 O O . ARG A 1 110 ? 0.75 -11.234 -11.477 1 92.19 110 ARG A O 1
ATOM 839 N N . ILE A 1 111 ? -1.416 -10.633 -11.656 1 95 111 ILE A N 1
ATOM 840 C CA . ILE A 1 111 ? -1.725 -10.992 -10.281 1 95 111 ILE A CA 1
ATOM 841 C C . ILE A 1 111 ? -2.693 -12.172 -10.25 1 95 111 ILE A C 1
ATOM 843 O O . ILE A 1 111 ? -3.643 -12.219 -11.039 1 95 111 ILE A O 1
ATOM 847 N N . SER A 1 112 ? -2.451 -13.148 -9.422 1 94.25 112 SER A N 1
ATOM 848 C CA . SER A 1 112 ? -3.301 -14.32 -9.234 1 94.25 112 SER A CA 1
ATOM 849 C C . SER A 1 112 ? -3.629 -14.539 -7.758 1 94.25 112 SER A C 1
ATOM 851 O O . SER A 1 112 ? -2.795 -14.281 -6.891 1 94.25 112 SER A O 1
ATOM 853 N N . LEU A 1 113 ? -4.836 -14.969 -7.496 1 95.5 113 LEU A N 1
ATOM 854 C CA . LEU A 1 113 ? -5.262 -15.398 -6.172 1 95.5 113 LEU A CA 1
ATOM 855 C C . LEU A 1 113 ? -5.73 -16.859 -6.199 1 95.5 113 LEU A C 1
ATOM 857 O O . LEU A 1 113 ? -6.391 -17.281 -7.148 1 95.5 113 LEU A O 1
ATOM 861 N N . VAL A 1 114 ? -5.32 -17.594 -5.227 1 94.06 114 VAL A N 1
ATOM 862 C CA . VAL A 1 114 ? -5.738 -18.984 -5.039 1 94.06 114 VAL A CA 1
ATOM 863 C C . VAL A 1 114 ? -6.332 -19.156 -3.645 1 94.06 114 VAL A C 1
ATOM 865 O O . VAL A 1 114 ? -5.734 -18.734 -2.65 1 94.06 114 VAL A O 1
ATOM 868 N N . HIS A 1 115 ? -7.453 -19.703 -3.625 1 94.19 115 HIS A N 1
ATOM 869 C CA . HIS A 1 115 ? -8.094 -20 -2.348 1 94.19 115 HIS A CA 1
ATOM 870 C C . HIS A 1 115 ? -8.195 -21.5 -2.119 1 94.19 115 HIS A C 1
ATOM 872 O O . HIS A 1 115 ? -8.852 -22.203 -2.889 1 94.19 115 HIS A O 1
ATOM 878 N N . ARG A 1 116 ? -7.52 -21.984 -1.172 1 90.69 116 ARG A N 1
ATOM 879 C CA . ARG A 1 116 ? -7.629 -23.328 -0.592 1 90.69 116 ARG A CA 1
ATOM 880 C C . ARG A 1 116 ? -7.824 -23.25 0.918 1 90.69 116 ARG A C 1
ATOM 882 O O . ARG A 1 116 ? -6.855 -23.125 1.669 1 90.69 116 ARG A O 1
ATOM 889 N N . ALA A 1 117 ? -9.117 -23.344 1.365 1 88.56 117 ALA A N 1
ATOM 890 C CA . ALA A 1 117 ? -9.477 -23.094 2.756 1 88.56 117 ALA A CA 1
ATOM 891 C C . ALA A 1 117 ? -8.539 -23.812 3.713 1 88.56 117 ALA A C 1
ATOM 893 O O . ALA A 1 117 ? -8.258 -25 3.531 1 88.56 117 ALA A O 1
ATOM 894 N N . PRO A 1 118 ? -8.023 -23.016 4.629 1 91.31 118 PRO A N 1
ATOM 895 C CA . PRO A 1 118 ? -8.312 -21.625 5.004 1 91.31 118 PRO A CA 1
ATOM 896 C C . PRO A 1 118 ? -7.328 -20.641 4.406 1 91.31 118 PRO A C 1
ATOM 898 O O . PRO A 1 118 ? -7.273 -19.484 4.832 1 91.31 118 PRO A O 1
ATOM 901 N N . GLN A 1 119 ? -6.52 -21.094 3.4 1 93.06 119 GLN A N 1
ATOM 902 C CA . GLN A 1 119 ? -5.406 -20.297 2.908 1 93.06 119 GLN A CA 1
ATOM 903 C C . GLN A 1 119 ? -5.801 -19.516 1.651 1 93.06 119 GLN A C 1
ATOM 905 O O . GLN A 1 119 ? -6.605 -20 0.849 1 93.06 119 GLN A O 1
ATOM 910 N N . VAL A 1 120 ? -5.316 -18.344 1.572 1 95.5 120 VAL A N 1
ATOM 911 C CA . VAL A 1 120 ? -5.371 -17.531 0.356 1 95.5 120 VAL A CA 1
ATOM 912 C C . VAL A 1 120 ? -3.957 -17.141 -0.066 1 95.5 120 VAL A C 1
ATOM 914 O O . VAL A 1 120 ? -3.16 -16.688 0.759 1 95.5 120 VAL A O 1
ATOM 917 N N . VAL A 1 121 ? -3.621 -17.391 -1.312 1 95.69 121 VAL A N 1
ATOM 918 C CA . VAL A 1 121 ? -2.314 -17.016 -1.838 1 95.69 121 VAL A CA 1
ATOM 919 C C . VAL A 1 121 ? -2.475 -15.891 -2.854 1 95.69 121 VAL A C 1
ATOM 921 O O . VAL A 1 121 ? -3.379 -15.922 -3.691 1 95.69 121 VAL A O 1
ATOM 924 N N . CYS A 1 122 ? -1.718 -14.852 -2.695 1 96.12 122 CYS A N 1
ATOM 925 C CA . CYS A 1 122 ? -1.569 -13.789 -3.682 1 96.12 122 CYS A CA 1
ATOM 926 C C . CYS A 1 122 ? -0.225 -13.883 -4.395 1 96.12 122 CYS A C 1
ATOM 928 O O . CYS A 1 122 ? 0.825 -13.891 -3.748 1 96.12 122 CYS A O 1
ATOM 930 N N . ALA A 1 123 ? -0.242 -14.008 -5.691 1 93.75 123 ALA A N 1
ATOM 931 C CA . ALA A 1 123 ? 0.981 -14.148 -6.477 1 93.75 123 ALA A CA 1
ATOM 932 C C . ALA A 1 123 ? 1.046 -13.102 -7.586 1 93.75 123 ALA A C 1
ATOM 934 O O . ALA A 1 123 ? 0.035 -12.805 -8.227 1 93.75 123 ALA A O 1
ATOM 935 N N . VAL A 1 124 ? 2.197 -12.516 -7.785 1 91.94 124 VAL A N 1
ATOM 936 C CA . VAL A 1 124 ? 2.424 -11.562 -8.859 1 91.94 124 VAL A CA 1
ATOM 937 C C . VAL A 1 124 ? 3.607 -12.008 -9.719 1 91.94 124 VAL A C 1
ATOM 939 O O . VAL A 1 124 ? 4.688 -12.297 -9.188 1 91.94 124 VAL A O 1
ATOM 942 N N . SER A 1 125 ? 3.418 -12.164 -10.969 1 87.62 125 SER A N 1
ATOM 943 C CA . SER A 1 125 ? 4.477 -12.492 -11.914 1 87.62 125 SER A CA 1
ATOM 944 C C . SER A 1 125 ? 4.93 -11.258 -12.695 1 87.62 125 SER A C 1
ATOM 946 O O . SER A 1 125 ? 4.121 -10.383 -13.008 1 87.62 125 SER A O 1
ATOM 948 N N . ASP A 1 126 ? 6.156 -11.117 -12.945 1 82.56 126 ASP A N 1
ATOM 949 C CA . ASP A 1 126 ? 6.719 -10.07 -13.789 1 82.56 126 ASP A CA 1
ATOM 950 C C . ASP A 1 126 ? 7.859 -10.609 -14.648 1 82.56 126 ASP A C 1
ATOM 952 O O . ASP A 1 126 ? 8.398 -11.688 -14.367 1 82.56 126 ASP A O 1
ATOM 956 N N . PRO A 1 127 ? 8.148 -9.969 -15.75 1 77.12 127 PRO A N 1
ATOM 957 C CA . PRO A 1 127 ? 9.133 -10.469 -16.703 1 77.12 127 PRO A CA 1
ATOM 958 C C . PRO A 1 127 ? 10.57 -10.312 -16.203 1 77.12 127 PRO A C 1
ATOM 960 O O . PRO A 1 127 ? 11.508 -10.797 -16.859 1 77.12 127 PRO A O 1
ATOM 963 N N . SER A 1 128 ? 10.719 -9.648 -15.086 1 71.56 128 SER A N 1
ATOM 964 C CA . SER A 1 128 ? 12.086 -9.438 -14.625 1 71.56 128 SER A CA 1
ATOM 965 C C . SER A 1 128 ? 12.609 -10.656 -13.867 1 71.56 128 SER A C 1
ATOM 967 O O . SER A 1 128 ? 11.891 -11.234 -13.047 1 71.56 128 SER A O 1
ATOM 969 N N . CYS A 1 129 ? 13.719 -11.227 -14.273 1 63.53 129 CYS A N 1
ATOM 970 C CA . CYS A 1 129 ? 14.336 -12.359 -13.594 1 63.53 129 CYS A CA 1
ATOM 971 C C . CYS A 1 129 ? 15.094 -11.914 -12.352 1 63.53 129 CYS A C 1
ATOM 973 O O . CYS A 1 129 ? 15.648 -12.742 -11.625 1 63.53 129 CYS A O 1
ATOM 975 N N . LEU A 1 130 ? 15.18 -10.609 -12.188 1 61.06 130 LEU A N 1
ATOM 976 C CA . LEU A 1 130 ? 15.875 -10.156 -10.992 1 61.06 130 LEU A CA 1
ATOM 977 C C . LEU A 1 130 ? 15.039 -10.438 -9.742 1 61.06 130 LEU A C 1
ATOM 979 O O . LEU A 1 130 ? 13.898 -9.984 -9.641 1 61.06 130 LEU A O 1
ATOM 983 N N . GLY A 1 131 ? 15.367 -11.727 -9.156 1 56.31 131 GLY A N 1
ATOM 984 C CA . GLY A 1 131 ? 14.648 -12.102 -7.949 1 56.31 131 GLY A CA 1
ATOM 985 C C . GLY A 1 131 ? 14.719 -11.047 -6.863 1 56.31 131 GLY A C 1
ATOM 986 O O . GLY A 1 131 ? 15.523 -10.117 -6.938 1 56.31 131 GLY A O 1
ATOM 987 N N . PRO A 1 132 ? 13.664 -11.164 -6.023 1 53.5 132 PRO A N 1
ATOM 988 C CA . PRO A 1 132 ? 13.781 -10.25 -4.883 1 53.5 132 PRO A CA 1
ATOM 989 C C . PRO A 1 132 ? 15.086 -10.438 -4.109 1 53.5 132 PRO A C 1
ATOM 991 O O . PRO A 1 132 ? 15.516 -11.578 -3.895 1 53.5 132 PRO A O 1
ATOM 994 N N . VAL A 1 133 ? 16.297 -10.07 -4.566 1 45.19 133 VAL A N 1
ATOM 995 C CA . VAL A 1 133 ? 17.531 -10.258 -3.814 1 45.19 133 VAL A CA 1
ATOM 996 C C . VAL A 1 133 ? 17.312 -9.891 -2.35 1 45.19 133 VAL A C 1
ATOM 998 O O . VAL A 1 133 ? 17.016 -8.734 -2.031 1 45.19 133 VAL A O 1
ATOM 1001 N N . ALA A 1 134 ? 16.797 -10.812 -1.576 1 41.97 134 ALA A N 1
ATOM 1002 C CA . ALA A 1 134 ? 16.906 -10.562 -0.14 1 41.97 134 ALA A CA 1
ATOM 1003 C C . ALA A 1 134 ? 18.297 -10.055 0.233 1 41.97 134 ALA A C 1
ATOM 1005 O O . ALA A 1 134 ? 18.609 -9.93 1.416 1 41.97 134 ALA A O 1
ATOM 1006 N N . ARG A 1 135 ? 19.391 -10.383 -0.536 1 36.44 135 ARG A N 1
ATOM 1007 C CA . ARG A 1 135 ? 20.734 -10.273 0.019 1 36.44 135 ARG A CA 1
ATOM 1008 C C . ARG A 1 135 ? 20.906 -8.961 0.772 1 36.44 135 ARG A C 1
ATOM 1010 O O . ARG A 1 135 ? 21.234 -8.953 1.962 1 36.44 135 ARG A O 1
ATOM 1017 N N . GLU A 1 136 ? 22.234 -8.344 0.532 1 33.78 136 GLU A N 1
ATOM 1018 C CA . GLU A 1 136 ? 23.234 -7.418 1.065 1 33.78 136 GLU A CA 1
ATOM 1019 C C . GLU A 1 136 ? 22.641 -6.031 1.283 1 33.78 136 GLU A C 1
ATOM 1021 O O . GLU A 1 136 ? 21.609 -5.688 0.678 1 33.78 136 GLU A O 1
ATOM 1026 N N . ALA A 1 137 ? 23.547 -5.102 1.809 1 35.88 137 ALA A N 1
ATOM 1027 C CA . ALA A 1 137 ? 23.516 -3.701 2.225 1 35.88 137 ALA A CA 1
ATOM 1028 C C . ALA A 1 137 ? 22.703 -2.859 1.241 1 35.88 137 ALA A C 1
ATOM 1030 O O . ALA A 1 137 ? 22.062 -1.882 1.634 1 35.88 137 ALA A O 1
ATOM 1031 N N . ASP A 1 138 ? 22.781 -3.156 0.048 1 35.91 138 ASP A N 1
ATOM 1032 C CA . ASP A 1 138 ? 22.25 -2.344 -1.043 1 35.91 138 ASP A CA 1
ATOM 1033 C C . ASP A 1 138 ? 20.75 -2.596 -1.242 1 35.91 138 ASP A C 1
ATOM 1035 O O . ASP A 1 138 ? 20.062 -1.784 -1.854 1 35.91 138 ASP A O 1
ATOM 1039 N N . PHE A 1 139 ? 20.328 -3.814 -1.235 1 37.94 139 PHE A N 1
ATOM 1040 C CA . PHE A 1 139 ? 18.938 -4.215 -1.359 1 37.94 139 PHE A CA 1
ATOM 1041 C C . PHE A 1 139 ? 18.094 -3.586 -0.259 1 37.94 139 PHE A C 1
ATOM 1043 O O . PHE A 1 139 ? 16.859 -3.562 -0.348 1 37.94 139 PHE A O 1
ATOM 1050 N N . VAL A 1 140 ? 18.547 -3.375 0.847 1 37.5 140 VAL A N 1
ATOM 1051 C CA . VAL A 1 140 ? 17.984 -2.48 1.854 1 37.5 140 VAL A CA 1
ATOM 1052 C C . VAL A 1 140 ? 17.391 -1.25 1.176 1 37.5 140 VAL A C 1
ATOM 1054 O O . VAL A 1 140 ? 16.375 -0.713 1.63 1 37.5 140 VAL A O 1
ATOM 1057 N N . ALA A 1 141 ? 18.047 -0.826 0.333 1 39.62 141 ALA A N 1
ATOM 1058 C CA . ALA A 1 141 ? 17.688 0.508 -0.144 1 39.62 141 ALA A CA 1
ATOM 1059 C C . ALA A 1 141 ? 16.312 0.505 -0.807 1 39.62 141 ALA A C 1
ATOM 1061 O O . ALA A 1 141 ? 15.469 1.342 -0.492 1 39.62 141 ALA A O 1
ATOM 1062 N N . GLU A 1 142 ? 16.203 0.028 -2.244 1 41.22 142 GLU A N 1
ATOM 1063 C CA . GLU A 1 142 ? 14.992 0.2 -3.053 1 41.22 142 GLU A CA 1
ATOM 1064 C C . GLU A 1 142 ? 13.984 -0.915 -2.787 1 41.22 142 GLU A C 1
ATOM 1066 O O . GLU A 1 142 ? 12.797 -0.65 -2.574 1 41.22 142 GLU A O 1
ATOM 1071 N N . SER A 1 143 ? 14.406 -2.246 -3.186 1 43.94 143 SER A N 1
ATOM 1072 C CA . SER A 1 143 ? 13.617 -3.461 -3.354 1 43.94 143 SER A CA 1
ATOM 1073 C C . SER A 1 143 ? 13.219 -4.051 -2.006 1 43.94 143 SER A C 1
ATOM 1075 O O . SER A 1 143 ? 12.25 -4.812 -1.916 1 43.94 143 SER A O 1
ATOM 1077 N N . GLY A 1 144 ? 14.133 -4.051 -1.096 1 48.88 144 GLY A N 1
ATOM 1078 C CA . GLY A 1 144 ? 13.93 -4.711 0.183 1 48.88 144 GLY A CA 1
ATOM 1079 C C . GLY A 1 144 ? 12.75 -4.148 0.964 1 48.88 144 GLY A C 1
ATOM 1080 O O . GLY A 1 144 ? 12.156 -4.844 1.79 1 48.88 144 GLY A O 1
ATOM 1081 N N . ARG A 1 145 ? 12.445 -2.881 0.62 1 53.53 145 ARG A N 1
ATOM 1082 C CA . ARG A 1 145 ? 11.547 -2.102 1.461 1 53.53 145 ARG A CA 1
ATOM 1083 C C . ARG A 1 145 ? 10.125 -2.646 1.394 1 53.53 145 ARG A C 1
ATOM 1085 O O . ARG A 1 145 ? 9.477 -2.844 2.426 1 53.53 145 ARG A O 1
ATOM 1092 N N . GLY A 1 146 ? 9.836 -3.145 0.138 1 66.06 146 GLY A N 1
ATOM 1093 C CA . GLY A 1 146 ? 8.469 -3.613 0.042 1 66.06 146 GLY A CA 1
ATOM 1094 C C . GLY A 1 146 ? 8.273 -5.012 0.602 1 66.06 146 GLY A C 1
ATOM 1095 O O . GLY A 1 146 ? 7.176 -5.359 1.048 1 66.06 146 GLY A O 1
ATOM 1096 N N . LEU A 1 147 ? 9.461 -5.707 0.793 1 77.88 147 LEU A N 1
ATOM 1097 C CA . LEU A 1 147 ? 9.289 -7.09 1.225 1 77.88 147 LEU A CA 1
ATOM 1098 C C . LEU A 1 147 ? 9.133 -7.172 2.74 1 77.88 147 LEU A C 1
ATOM 1100 O O . LEU A 1 147 ? 8.617 -8.156 3.264 1 77.88 147 LEU A O 1
ATOM 1104 N N . HIS A 1 148 ? 9.617 -6.094 3.445 1 79.88 148 HIS A N 1
ATOM 1105 C CA . HIS A 1 148 ? 9.375 -6.066 4.883 1 79.88 148 HIS A CA 1
ATOM 1106 C C . HIS A 1 148 ? 7.887 -5.969 5.195 1 79.88 148 HIS A C 1
ATOM 1108 O O . HIS A 1 148 ? 7.406 -6.594 6.141 1 79.88 148 HIS A O 1
ATOM 1114 N N . LEU A 1 149 ? 7.246 -5.156 4.355 1 85.62 149 LEU A N 1
ATOM 1115 C CA . LEU A 1 149 ? 5.801 -5.059 4.523 1 85.62 149 LEU A CA 1
ATOM 1116 C C . LEU A 1 149 ? 5.125 -6.395 4.223 1 85.62 149 LEU A C 1
ATOM 1118 O O . LEU A 1 149 ? 4.238 -6.828 4.965 1 85.62 149 LEU A O 1
ATOM 1122 N N . VAL A 1 150 ? 5.582 -7.02 3.152 1 90.62 150 VAL A N 1
ATOM 1123 C CA . VAL A 1 150 ? 5.0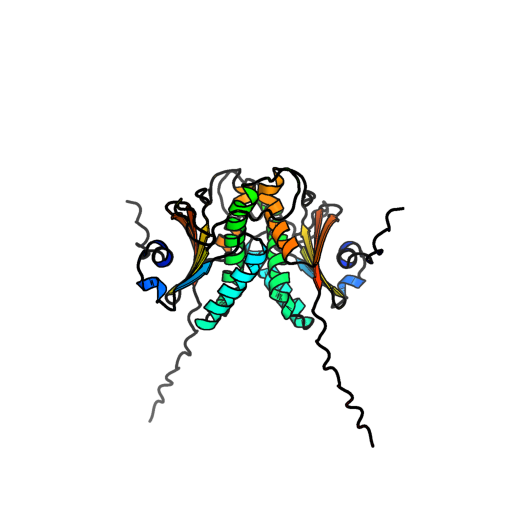23 -8.312 2.771 1 90.62 150 VAL A CA 1
ATOM 1124 C C . VAL A 1 150 ? 5.234 -9.32 3.898 1 90.62 150 VAL A C 1
ATOM 1126 O O . VAL A 1 150 ? 4.309 -10.039 4.281 1 90.62 150 VAL A O 1
ATOM 1129 N N . GLU A 1 151 ? 6.426 -9.336 4.441 1 87.94 151 GLU A N 1
ATOM 1130 C CA . GLU A 1 151 ? 6.77 -10.242 5.539 1 87.94 151 GLU A CA 1
ATOM 1131 C C . GLU A 1 151 ? 5.895 -9.984 6.762 1 87.94 151 GLU A C 1
ATOM 1133 O O . GLU A 1 151 ? 5.445 -10.922 7.418 1 87.94 151 GLU A O 1
ATOM 1138 N N . SER A 1 152 ? 5.586 -8.727 7.062 1 89.19 152 SER A N 1
ATOM 1139 C CA . SER A 1 152 ? 4.875 -8.352 8.281 1 89.19 152 SER A CA 1
ATOM 1140 C C . SER A 1 152 ? 3.375 -8.586 8.141 1 89.19 152 SER A C 1
ATOM 1142 O O . SER A 1 152 ? 2.656 -8.672 9.141 1 89.19 152 SER A O 1
ATOM 1144 N N . PHE A 1 153 ? 2.873 -8.719 6.918 1 93.88 153 PHE A N 1
ATOM 1145 C CA . PHE A 1 153 ? 1.427 -8.727 6.734 1 93.88 153 PHE A CA 1
ATOM 1146 C C . PHE A 1 153 ? 0.973 -10.023 6.086 1 93.88 153 PHE A C 1
ATOM 1148 O O . PHE A 1 153 ? -0.183 -10.148 5.676 1 93.88 153 PHE A O 1
ATOM 1155 N N . SER A 1 154 ? 1.853 -10.961 5.934 1 94.62 154 SER A N 1
ATOM 1156 C CA . SER A 1 154 ? 1.496 -12.289 5.43 1 94.62 154 SER A CA 1
ATOM 1157 C C . SER A 1 154 ? 2.051 -13.383 6.328 1 94.62 154 SER A C 1
ATOM 1159 O O . SER A 1 154 ? 2.928 -13.133 7.156 1 94.62 154 SER A O 1
ATOM 1161 N N . ARG A 1 155 ? 1.465 -14.586 6.254 1 94 155 ARG A N 1
ATOM 1162 C CA . ARG A 1 155 ? 1.947 -15.727 7.027 1 94 155 ARG A CA 1
ATOM 1163 C C . ARG A 1 155 ? 3.295 -16.203 6.508 1 94 155 ARG A C 1
ATOM 1165 O O . ARG A 1 155 ? 4.164 -16.609 7.289 1 94 155 ARG A O 1
ATOM 1172 N N . SER A 1 156 ? 3.467 -16.297 5.246 1 90.94 156 SER A N 1
ATOM 1173 C CA . SER A 1 156 ? 4.699 -16.656 4.551 1 90.94 156 SER A CA 1
ATOM 1174 C C . SER A 1 156 ? 4.727 -16.062 3.145 1 90.94 156 SER A C 1
ATOM 1176 O O . SER A 1 156 ? 3.693 -15.641 2.619 1 90.94 156 SER A O 1
ATOM 1178 N N . TRP A 1 157 ? 5.914 -15.953 2.627 1 90.56 157 TRP A N 1
ATOM 1179 C CA . TRP A 1 157 ? 6.078 -15.461 1.261 1 90.56 157 TRP A CA 1
ATOM 1180 C C . TRP A 1 157 ? 7.309 -16.078 0.606 1 90.56 157 TRP A C 1
ATOM 1182 O O . TRP A 1 157 ? 8.148 -16.672 1.285 1 90.56 157 TRP A O 1
ATOM 1192 N N . GLY A 1 158 ? 7.383 -15.93 -0.649 1 86.12 158 GLY A N 1
ATOM 1193 C CA . GLY A 1 158 ? 8.531 -16.422 -1.393 1 86.12 158 GLY A CA 1
ATOM 1194 C C . GLY A 1 158 ? 8.531 -15.984 -2.846 1 86.12 158 GLY A C 1
ATOM 1195 O O . GLY A 1 158 ? 7.727 -15.148 -3.246 1 86.12 158 GLY A O 1
ATOM 1196 N N . TRP A 1 159 ? 9.453 -16.359 -3.59 1 85.25 159 TRP A N 1
ATOM 1197 C CA . TRP A 1 159 ? 9.5 -16.094 -5.023 1 85.25 159 TRP A CA 1
ATOM 1198 C C . TRP A 1 159 ? 10.141 -17.25 -5.773 1 85.25 159 TRP A C 1
ATOM 1200 O O . TRP A 1 159 ? 10.859 -18.062 -5.184 1 85.25 159 TRP A O 1
ATOM 1210 N N . HIS A 1 160 ? 9.797 -17.391 -6.992 1 82.38 160 HIS A N 1
ATOM 1211 C CA . HIS A 1 160 ? 10.328 -18.438 -7.871 1 82.38 160 HIS A CA 1
ATOM 1212 C C . HIS A 1 160 ? 10.555 -17.891 -9.281 1 82.38 160 HIS A C 1
ATOM 1214 O O . HIS A 1 160 ? 9.727 -17.141 -9.805 1 82.38 160 HIS A O 1
ATOM 1220 N N . PRO A 1 161 ? 11.625 -18.281 -9.859 1 80.81 161 PRO A N 1
ATOM 1221 C CA . PRO A 1 161 ? 11.812 -17.938 -11.273 1 80.81 161 PRO A CA 1
ATOM 1222 C C . PRO A 1 161 ? 10.82 -18.672 -12.188 1 80.81 161 PRO A C 1
ATOM 1224 O O . PRO A 1 161 ? 10.461 -19.812 -11.914 1 80.81 161 PRO A O 1
ATOM 1227 N N . LEU A 1 162 ? 10.453 -17.875 -13.094 1 75.31 162 LEU A N 1
ATOM 1228 C CA . LEU A 1 162 ? 9.664 -18.406 -14.195 1 75.31 162 LEU A CA 1
ATOM 1229 C C . LEU A 1 162 ? 10.445 -18.328 -15.508 1 75.31 162 LEU A C 1
ATOM 1231 O O . LEU A 1 162 ? 11.422 -17.578 -15.602 1 75.31 162 LEU A O 1
ATOM 1235 N N . GLY A 1 163 ? 10.406 -19.438 -16.375 1 72.69 163 GLY A N 1
ATOM 1236 C CA . GLY A 1 163 ? 11.117 -19.297 -17.625 1 72.69 163 GLY A CA 1
ATOM 1237 C C . GLY A 1 163 ? 11.641 -17.891 -17.875 1 72.69 163 GLY A C 1
ATOM 1238 O O . GLY A 1 163 ? 12.695 -17.516 -17.344 1 72.69 163 GLY A O 1
ATOM 1239 N N . SER A 1 164 ? 10.945 -16.984 -18.484 1 73.62 164 SER A N 1
ATOM 1240 C CA . SER A 1 164 ? 11.297 -15.578 -18.672 1 73.62 164 SER A CA 1
ATOM 1241 C C . SER A 1 164 ? 10.617 -14.688 -17.625 1 73.62 164 SER A C 1
ATOM 1243 O O . SER A 1 164 ? 9.484 -14.25 -17.828 1 73.62 164 SER A O 1
ATOM 1245 N N . GLY A 1 165 ? 11.07 -14.711 -16.406 1 78.81 165 GLY A N 1
ATOM 1246 C CA . GLY A 1 165 ? 10.531 -13.867 -15.344 1 78.81 165 GLY A CA 1
ATOM 1247 C C . GLY A 1 165 ? 10.492 -14.555 -13.992 1 78.81 165 GLY A C 1
ATOM 1248 O O . GLY A 1 165 ? 11.242 -15.508 -13.75 1 78.81 165 GLY A O 1
ATOM 1249 N N . LYS A 1 166 ? 9.695 -14.031 -13.047 1 83.12 166 LYS A N 1
ATOM 1250 C CA . LYS A 1 166 ? 9.578 -14.586 -11.703 1 83.12 166 LYS A CA 1
ATOM 1251 C C . LYS A 1 166 ? 8.164 -14.398 -11.156 1 83.12 166 LYS A C 1
ATOM 1253 O O . LYS A 1 166 ? 7.379 -13.617 -11.703 1 83.12 166 LYS A O 1
ATOM 1258 N N . VAL A 1 167 ? 7.934 -15.164 -10.219 1 86.69 167 VAL A N 1
ATOM 1259 C CA . VAL A 1 167 ? 6.707 -15 -9.453 1 86.69 167 VAL A CA 1
ATOM 1260 C C . VAL A 1 167 ? 7.047 -14.758 -7.98 1 86.69 167 VAL A C 1
ATOM 1262 O O . VAL A 1 167 ? 7.945 -15.398 -7.434 1 86.69 167 VAL A O 1
ATOM 1265 N N . VAL A 1 168 ? 6.477 -13.773 -7.387 1 88.5 168 VAL A N 1
ATOM 1266 C CA . VAL A 1 168 ? 6.516 -13.539 -5.945 1 88.5 168 VAL A CA 1
ATOM 1267 C C . VAL A 1 168 ? 5.145 -13.812 -5.336 1 88.5 168 VAL A C 1
ATOM 1269 O O . VAL A 1 168 ? 4.117 -13.445 -5.91 1 88.5 168 VAL A O 1
ATOM 1272 N N . TRP A 1 169 ? 5.152 -14.523 -4.215 1 91.44 169 TRP A N 1
ATOM 1273 C CA . TRP A 1 169 ? 3.867 -14.906 -3.639 1 91.44 169 TRP A CA 1
ATOM 1274 C C . TRP A 1 169 ? 3.846 -14.641 -2.137 1 91.44 169 TRP A C 1
ATOM 1276 O O . TRP A 1 169 ? 4.898 -14.531 -1.504 1 91.44 169 TRP A O 1
ATOM 1286 N N . ALA A 1 170 ? 2.654 -14.445 -1.58 1 94.5 170 ALA A N 1
ATOM 1287 C CA . ALA A 1 170 ? 2.387 -14.32 -0.15 1 94.5 170 ALA A CA 1
ATOM 1288 C C . ALA A 1 170 ? 1.149 -15.117 0.249 1 94.5 170 ALA A C 1
ATOM 1290 O O . ALA A 1 170 ? 0.158 -15.148 -0.483 1 94.5 170 ALA A O 1
ATOM 1291 N N . MET A 1 171 ? 1.212 -15.734 1.384 1 95.25 171 MET A N 1
ATOM 1292 C CA . MET A 1 171 ? 0.136 -16.594 1.864 1 95.25 171 MET A CA 1
ATOM 1293 C C . MET A 1 171 ? -0.539 -15.992 3.092 1 95.25 171 MET A C 1
ATOM 1295 O O . MET A 1 171 ? 0.136 -15.484 3.986 1 95.25 171 MET A O 1
ATOM 1299 N N . PHE A 1 172 ? -1.854 -16.031 3.104 1 96.44 172 PHE A N 1
ATOM 1300 C CA . PHE A 1 172 ? -2.709 -15.555 4.184 1 96.44 172 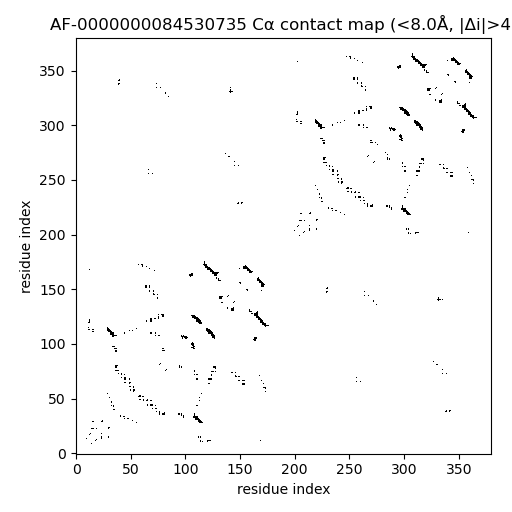PHE A CA 1
ATOM 1301 C C . PHE A 1 172 ? -3.607 -16.672 4.699 1 96.44 172 PHE A C 1
ATOM 1303 O O . PHE A 1 172 ? -3.842 -17.656 3.998 1 96.44 172 PHE A O 1
ATOM 1310 N N . GLU A 1 173 ? -4.059 -16.531 5.875 1 95.12 173 GLU A N 1
ATOM 1311 C CA . GLU A 1 173 ? -4.973 -17.516 6.461 1 95.12 173 GLU A CA 1
ATOM 1312 C C . GLU A 1 173 ? -6.199 -16.828 7.059 1 95.12 173 GLU A C 1
ATOM 1314 O O . GLU A 1 173 ? -6.07 -15.859 7.812 1 95.12 173 GLU A O 1
ATOM 1319 N N . ALA A 1 174 ? -7.324 -17.297 6.66 1 92.81 174 ALA A N 1
ATOM 1320 C CA . ALA A 1 174 ? -8.562 -16.828 7.273 1 92.81 174 ALA A CA 1
ATOM 1321 C C . ALA A 1 174 ? -8.75 -17.438 8.664 1 92.81 174 ALA A C 1
ATOM 1323 O O . ALA A 1 174 ? -8.32 -18.562 8.922 1 92.81 174 ALA A O 1
ATOM 1324 N N . GLU A 1 175 ? -9.195 -16.562 9.586 1 83.94 175 GLU A N 1
ATOM 1325 C CA . GLU A 1 175 ? -9.5 -17.078 10.914 1 83.94 175 GLU A CA 1
ATOM 1326 C C . GLU A 1 175 ? -10.672 -18.047 10.875 1 83.94 175 GLU A C 1
ATOM 1328 O O . GLU A 1 175 ? -11.625 -17.859 10.117 1 83.94 175 GLU A O 1
ATOM 1333 N N . PRO A 1 176 ? -10.406 -19.156 11.594 1 74.94 176 PRO A N 1
ATOM 1334 C CA . PRO A 1 176 ? -11.516 -20.125 11.633 1 74.94 176 PRO A CA 1
ATOM 1335 C C . PRO A 1 176 ? -12.82 -19.5 12.133 1 74.94 176 PRO A C 1
ATOM 1337 O O . PRO A 1 176 ? -12.789 -18.562 12.938 1 74.94 176 PRO A O 1
ATOM 1340 N N . ALA A 1 177 ? -13.828 -19.625 11.422 1 61.5 177 ALA A N 1
ATOM 1341 C CA . ALA A 1 177 ? -15.125 -19.188 11.914 1 61.5 177 ALA A CA 1
ATOM 1342 C C . ALA A 1 177 ? -15.328 -19.594 13.375 1 61.5 177 ALA A C 1
ATOM 1344 O O . ALA A 1 177 ? -14.914 -20.688 13.781 1 61.5 177 ALA A O 1
ATOM 1345 N N . VAL A 1 178 ? -15.133 -18.719 14.328 1 55.88 178 VAL A N 1
ATOM 1346 C CA . VAL A 1 178 ? -15.484 -19.109 15.688 1 55.88 178 VAL A CA 1
ATOM 1347 C C . VAL A 1 178 ? -16.688 -20.047 15.664 1 55.88 178 VAL A C 1
ATOM 1349 O O . VAL A 1 178 ? -17.766 -19.656 15.211 1 55.88 178 VAL A O 1
ATOM 1352 N N . GLY A 1 179 ? -16.656 -21.203 15.305 1 48.16 179 GLY A N 1
ATOM 1353 C CA . GLY A 1 179 ? -17.75 -22.141 15.547 1 48.16 179 GLY A CA 1
ATOM 1354 C C . GLY A 1 179 ? -18.469 -21.875 16.859 1 48.16 179 GLY A C 1
ATOM 1355 O O . GLY A 1 179 ? -17.859 -21.438 17.828 1 48.16 179 GLY A O 1
ATOM 1356 N N . SER A 1 180 ? -19.781 -21.344 16.797 1 47.06 180 SER A N 1
ATOM 1357 C CA . SER A 1 180 ? -20.703 -21.453 17.922 1 47.06 180 SER A CA 1
ATOM 1358 C C . SER A 1 180 ? -20.484 -22.766 18.688 1 47.06 180 SER A C 1
ATOM 1360 O O . SER A 1 180 ? -20.547 -23.844 18.094 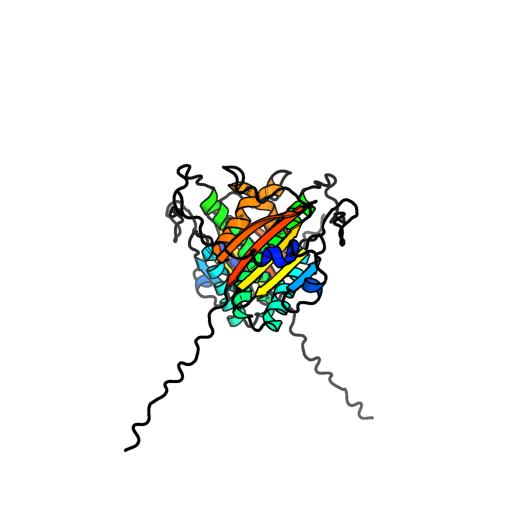1 47.06 180 SER A O 1
ATOM 1362 N N . GLU A 1 181 ? -19.609 -22.828 19.578 1 44.34 181 GLU A N 1
ATOM 1363 C CA . GLU A 1 181 ? -19.719 -23.953 20.516 1 44.34 181 GLU A CA 1
ATOM 1364 C C . GLU A 1 181 ? -21.172 -24.266 20.828 1 44.34 181 GLU A C 1
ATOM 1366 O O . GLU A 1 181 ? -21.906 -23.406 21.312 1 44.34 181 GLU A O 1
ATOM 1371 N N . ALA A 1 182 ? -21.938 -25.078 20.078 1 40.69 182 ALA A N 1
ATOM 1372 C CA . ALA A 1 182 ? -23.125 -25.734 20.609 1 40.69 182 ALA A CA 1
ATOM 1373 C C . ALA A 1 182 ? -22.844 -26.328 21.984 1 40.69 182 ALA A C 1
ATOM 1375 O O . ALA A 1 182 ? -22.031 -27.25 22.125 1 40.69 182 ALA A O 1
ATOM 1376 N N . GLY A 1 183 ? -22.656 -25.453 23.031 1 38.88 183 GLY A N 1
ATOM 1377 C CA . GLY A 1 183 ? -22.766 -25.922 24.406 1 38.88 183 GLY A CA 1
ATOM 1378 C C . GLY A 1 183 ? -23.875 -26.922 24.609 1 38.88 183 GLY A C 1
ATOM 1379 O O . GLY A 1 183 ? -25.062 -26.594 24.453 1 38.88 183 GLY A O 1
ATOM 1380 N N . GLY A 1 184 ? -23.766 -28.156 24.078 1 35.44 184 GLY A N 1
ATOM 1381 C CA . GLY A 1 184 ? -24.547 -29.25 24.625 1 35.44 184 GLY A CA 1
ATOM 1382 C C . GLY A 1 184 ? -24.609 -29.234 26.141 1 35.44 184 GLY A C 1
ATOM 1383 O O . GLY A 1 184 ? -23.594 -29.5 26.812 1 35.44 184 GLY A O 1
ATOM 1384 N N . ARG A 1 185 ? -25.328 -28.188 26.734 1 36.19 185 ARG A N 1
ATOM 1385 C CA . ARG A 1 185 ? -25.844 -28.328 28.109 1 36.19 185 ARG A CA 1
ATOM 1386 C C . ARG A 1 185 ? -26.422 -29.719 28.328 1 36.19 185 ARG A C 1
ATOM 1388 O O . ARG A 1 185 ? -27.391 -30.109 27.672 1 36.19 185 ARG A O 1
ATOM 1395 N N . HIS A 1 186 ? -25.547 -30.672 28.625 1 34.97 186 HIS A N 1
ATOM 1396 C CA . HIS A 1 186 ? -25.938 -31.938 29.25 1 34.97 186 HIS A CA 1
ATOM 1397 C C . HIS A 1 186 ? -26.938 -31.688 30.391 1 34.97 186 HIS A C 1
ATOM 1399 O O . HIS A 1 186 ? -26.641 -31 31.344 1 34.97 186 HIS A O 1
ATOM 1405 N N . ARG A 1 187 ? -28.266 -31.453 30.094 1 34.62 187 ARG A N 1
ATOM 1406 C CA . ARG A 1 187 ? -29.328 -31.625 31.078 1 34.62 187 ARG A CA 1
ATOM 1407 C C . ARG A 1 187 ? -29.094 -32.875 31.922 1 34.62 187 ARG A C 1
ATOM 1409 O O . ARG A 1 187 ? -29.141 -34 31.422 1 34.62 187 ARG A O 1
ATOM 1416 N N . ARG A 1 188 ? -28.172 -32.75 32.875 1 33.25 188 ARG A N 1
ATOM 1417 C CA . ARG A 1 188 ? -28.156 -33.719 34 1 33.25 188 ARG A CA 1
ATOM 1418 C C . ARG A 1 188 ? -29.562 -33.906 34.531 1 33.25 188 ARG A C 1
ATOM 1420 O O . ARG A 1 188 ? -30.172 -32.969 35.062 1 33.25 188 ARG A O 1
ATOM 1427 N N . SER A 1 189 ? -30.406 -34.688 33.812 1 29.14 189 SER A N 1
ATOM 1428 C CA . SER A 1 189 ? -31.547 -35.312 34.469 1 29.14 189 SER A CA 1
ATOM 1429 C C . SER A 1 189 ? -31.156 -35.906 35.812 1 29.14 189 SER A C 1
ATOM 1431 O O . SER A 1 189 ? -30.469 -36.938 35.875 1 29.14 189 SER A O 1
ATOM 1433 N N . ALA A 1 190 ? -30.625 -35.094 36.781 1 26.39 190 ALA A N 1
ATOM 1434 C CA . ALA A 1 190 ? -31 -35.688 38.062 1 26.39 190 ALA A CA 1
ATOM 1435 C C . ALA A 1 190 ? -32.469 -35.406 38.375 1 26.39 190 ALA A C 1
ATOM 1437 O O . ALA A 1 190 ? -33 -34.375 38.031 1 26.39 190 ALA A O 1
ATOM 1438 N N . MET B 1 1 ? 6.637 37.438 -17.578 1 22.75 1 MET B N 1
ATOM 1439 C CA . MET B 1 1 ? 5.961 37.375 -16.281 1 22.75 1 MET B CA 1
ATOM 1440 C C . MET B 1 1 ? 5.152 36.094 -16.156 1 22.75 1 MET B C 1
ATOM 1442 O O . MET B 1 1 ? 4.188 35.875 -16.891 1 22.75 1 MET B O 1
ATOM 1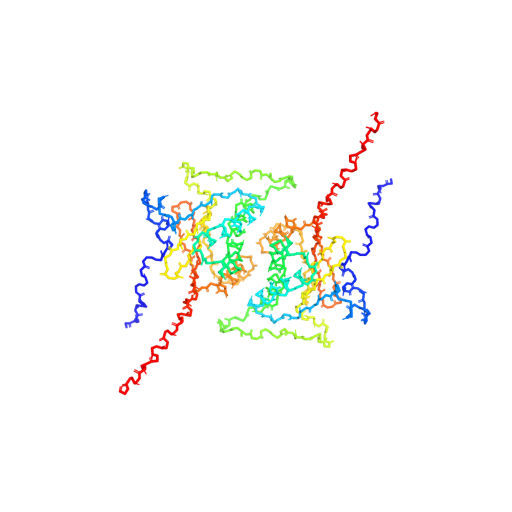446 N N . THR B 1 2 ? 5.688 35.031 -15.859 1 28.17 2 THR B N 1
ATOM 1447 C CA . THR B 1 2 ? 5.105 33.688 -15.867 1 28.17 2 THR B CA 1
ATOM 1448 C C . THR B 1 2 ? 3.951 33.594 -14.875 1 28.17 2 THR B C 1
ATOM 1450 O O . THR B 1 2 ? 4.078 34 -13.727 1 28.17 2 THR B O 1
ATOM 1453 N N . PRO B 1 3 ? 2.738 33.531 -15.266 1 27.11 3 PRO B N 1
ATOM 1454 C CA . PRO B 1 3 ? 1.593 33.688 -14.359 1 27.11 3 PRO B CA 1
ATOM 1455 C C . PRO B 1 3 ? 1.715 32.812 -13.117 1 27.11 3 PRO B C 1
ATOM 1457 O O . PRO B 1 3 ? 2.238 31.688 -13.188 1 27.11 3 PRO B O 1
ATOM 1460 N N . ALA B 1 4 ? 1.954 33.312 -11.859 1 30.86 4 ALA B N 1
ATOM 1461 C CA . ALA B 1 4 ? 1.931 32.75 -10.516 1 30.86 4 ALA B CA 1
ATOM 1462 C C . ALA B 1 4 ? 0.708 31.859 -10.312 1 30.86 4 ALA B C 1
ATOM 1464 O O . ALA B 1 4 ? -0.417 32.25 -10.625 1 30.86 4 ALA B O 1
ATOM 1465 N N . GLY B 1 5 ? 0.762 30.594 -10.594 1 31.3 5 GLY B N 1
ATOM 1466 C CA . GLY B 1 5 ? -0.45 29.812 -10.414 1 31.3 5 GLY B CA 1
ATOM 1467 C C . GLY B 1 5 ? -1.243 30.203 -9.188 1 31.3 5 GLY B C 1
ATOM 1468 O O . GLY B 1 5 ? -0.752 30.953 -8.336 1 31.3 5 GLY B O 1
ATOM 1469 N N . PRO B 1 6 ? -2.533 30.156 -9.117 1 32.44 6 PRO B N 1
ATOM 1470 C CA . PRO B 1 6 ? -3.324 30.703 -8.016 1 32.44 6 PRO B CA 1
ATOM 1471 C C . PRO B 1 6 ? -2.705 30.422 -6.648 1 32.44 6 PRO B C 1
ATOM 1473 O O . PRO B 1 6 ? -1.978 29.438 -6.488 1 32.44 6 PRO B O 1
ATOM 1476 N N . ALA B 1 7 ? -2.447 31.344 -5.758 1 31.34 7 ALA B N 1
ATOM 1477 C CA . ALA B 1 7 ? -2.107 31.281 -4.34 1 31.34 7 ALA B CA 1
ATOM 1478 C C . ALA B 1 7 ? -2.863 30.156 -3.641 1 31.34 7 ALA B C 1
ATOM 1480 O O . ALA B 1 7 ? -4.055 30.281 -3.352 1 31.34 7 ALA B O 1
ATOM 1481 N N . VAL B 1 8 ? -2.844 28.953 -4.074 1 36.25 8 VAL B N 1
ATOM 1482 C CA . VAL B 1 8 ? -3.488 27.906 -3.287 1 36.25 8 VAL B CA 1
ATOM 1483 C C . VAL B 1 8 ? -3.32 28.203 -1.799 1 36.25 8 VAL B C 1
ATOM 1485 O O . VAL B 1 8 ? -2.236 28.594 -1.354 1 36.25 8 VAL B O 1
ATOM 1488 N N . SER B 1 9 ? -4.324 28.797 -1.03 1 39.78 9 SER B N 1
ATOM 1489 C CA . SER B 1 9 ? -4.324 28.891 0.425 1 39.78 9 SER B CA 1
ATOM 1490 C C . SER B 1 9 ? -3.336 27.906 1.044 1 39.78 9 SER B C 1
ATOM 1492 O O . SER B 1 9 ? -2.982 26.906 0.425 1 39.78 9 SER B O 1
ATOM 1494 N N . ALA B 1 10 ? -2.713 28.297 2.184 1 49.16 10 ALA B N 1
ATOM 1495 C CA . ALA B 1 10 ? -1.749 27.469 2.895 1 49.16 10 ALA B CA 1
ATOM 1496 C C . ALA B 1 10 ? -2.141 25.984 2.816 1 49.16 10 ALA B C 1
ATOM 1498 O O . ALA B 1 10 ? -3.285 25.625 3.105 1 49.16 10 ALA B O 1
ATOM 1499 N N . PRO B 1 11 ? -1.528 25.234 2.031 1 60.31 11 PRO B N 1
ATOM 1500 C CA . PRO B 1 11 ? -1.887 23.828 1.873 1 60.31 11 PRO B CA 1
ATOM 1501 C C . PRO B 1 11 ? -2.324 23.172 3.186 1 60.31 11 PRO B C 1
ATOM 1503 O O . PRO B 1 11 ? -1.816 23.531 4.254 1 60.31 11 PRO B O 1
ATOM 1506 N N . LEU B 1 12 ? -3.631 22.797 3.273 1 68.94 12 LEU B N 1
ATOM 1507 C CA . LEU B 1 12 ? -4.227 22.109 4.418 1 68.94 12 LEU B CA 1
ATOM 1508 C C . LEU B 1 12 ? -3.156 21.422 5.258 1 68.94 12 LEU B C 1
ATOM 1510 O O . LEU B 1 12 ? -3.275 21.359 6.484 1 68.94 12 LEU B O 1
ATOM 1514 N N . TRP B 1 13 ? -2.027 21.234 4.594 1 65.88 13 TRP B N 1
ATOM 1515 C CA . TRP B 1 13 ? -0.967 20.578 5.355 1 65.88 13 TRP B CA 1
ATOM 1516 C C . TRP B 1 13 ? -0.284 21.562 6.297 1 65.88 13 TRP B C 1
ATOM 1518 O O . TRP B 1 13 ? 0.224 21.172 7.352 1 65.88 13 TRP B O 1
ATOM 1528 N N . GLU B 1 14 ? -0.211 22.781 5.84 1 68 14 GLU B N 1
ATOM 1529 C CA . GLU B 1 14 ? 0.429 23.797 6.672 1 68 14 GLU B CA 1
ATOM 1530 C C . GLU B 1 14 ? -0.316 23.984 7.992 1 68 14 GLU B C 1
ATOM 1532 O O . GLU B 1 14 ? 0.3 24.25 9.031 1 68 14 GLU B O 1
ATOM 1537 N N . GLU B 1 15 ? -1.664 23.828 7.844 1 65.69 15 GLU B N 1
ATOM 1538 C CA . GLU B 1 15 ? -2.443 23.906 9.078 1 65.69 15 GLU B CA 1
ATOM 1539 C C . GLU B 1 15 ? -1.976 22.875 10.094 1 65.69 15 GLU B C 1
ATOM 1541 O O . GLU B 1 15 ? -1.947 23.141 11.297 1 65.69 15 GLU B O 1
ATOM 1546 N N . LEU B 1 16 ? -1.61 21.781 9.648 1 65.62 16 LEU B N 1
ATOM 1547 C CA . LEU B 1 16 ? -1.178 20.672 10.508 1 65.62 16 LEU B CA 1
ATOM 1548 C C . LEU B 1 16 ? 0.183 20.969 11.125 1 65.62 16 LEU B C 1
ATOM 1550 O O . LEU B 1 16 ? 0.419 20.656 12.297 1 65.62 16 LEU B O 1
ATOM 1554 N N . PHE B 1 17 ? 0.991 21.516 10.383 1 63.38 17 PHE B N 1
ATOM 1555 C CA . PHE B 1 17 ? 2.365 21.484 10.867 1 63.38 17 PHE B CA 1
ATOM 1556 C C . PHE B 1 17 ? 2.891 22.891 11.109 1 63.38 17 PHE B C 1
ATOM 1558 O O . PHE B 1 17 ? 3.857 23.078 11.852 1 63.38 17 PHE B O 1
ATOM 1565 N N . MET B 1 18 ? 2.314 23.672 10.336 1 57.5 18 MET B N 1
ATOM 1566 C CA . MET B 1 18 ? 2.838 25.031 10.5 1 57.5 18 MET B CA 1
ATOM 1567 C C . MET B 1 18 ? 1.997 25.812 11.492 1 57.5 18 MET B C 1
ATOM 1569 O O . MET B 1 18 ? 2.385 26.906 11.914 1 57.5 18 MET B O 1
ATOM 1573 N N . SER B 1 19 ? 0.759 25.141 11.633 1 52.09 19 SER B N 1
ATOM 1574 C CA . SER B 1 19 ? -0.038 25.891 12.594 1 52.09 19 SER B CA 1
ATOM 1575 C C . SER B 1 19 ? 0.307 25.5 14.031 1 52.09 19 SER B C 1
ATOM 1577 O O . SER B 1 19 ? 0.335 24.312 14.367 1 52.09 19 SER B O 1
ATOM 1579 N N . THR B 1 20 ? 1.324 25.906 14.648 1 47.59 20 THR B N 1
ATOM 1580 C CA . THR B 1 20 ? 1.838 25.766 16 1 47.59 20 THR B CA 1
ATOM 1581 C C . THR B 1 20 ? 0.694 25.688 17.016 1 47.59 20 THR B C 1
ATOM 1583 O O . THR B 1 20 ? 0.906 25.328 18.172 1 47.59 20 THR B O 1
ATOM 1586 N N . GLY B 1 21 ? -0.549 26.031 16.781 1 45.81 21 GLY B N 1
ATOM 1587 C CA . GLY B 1 21 ? -1.384 26.453 17.906 1 45.81 21 GLY B CA 1
ATOM 1588 C C . GLY B 1 21 ? -2.301 25.344 18.406 1 45.81 21 GLY B C 1
ATOM 1589 O O . GLY B 1 21 ? -2.445 24.312 17.766 1 45.81 21 GLY B O 1
ATOM 1590 N N . THR B 1 22 ? -2.607 25.297 19.75 1 48.88 22 THR B N 1
ATOM 1591 C CA . THR B 1 22 ? -3.641 24.641 20.547 1 48.88 22 THR B CA 1
ATOM 1592 C C . THR B 1 22 ? -4.906 24.438 19.719 1 48.88 22 THR B C 1
ATOM 1594 O O . THR B 1 22 ? -5.641 23.469 19.922 1 48.88 22 THR B O 1
ATOM 1597 N N . ALA B 1 23 ? -5.062 25.219 18.797 1 49.28 23 ALA B N 1
ATOM 1598 C CA . ALA B 1 23 ? -6.344 25.219 18.094 1 49.28 23 ALA B CA 1
ATOM 1599 C C . ALA B 1 23 ? -6.484 24 17.203 1 49.28 23 ALA B C 1
ATOM 1601 O O . ALA B 1 23 ? -7.578 23.453 17.047 1 49.28 23 ALA B O 1
ATOM 1602 N N . LEU B 1 24 ? -5.316 23.484 16.719 1 58 24 LEU B N 1
ATOM 1603 C CA . LEU B 1 24 ? -5.434 22.312 15.859 1 58 24 LEU B CA 1
ATOM 1604 C C . LEU B 1 24 ? -5.711 21.062 16.672 1 58 24 LEU B C 1
ATOM 1606 O O . LEU B 1 24 ? -6.383 20.141 16.188 1 58 24 LEU B O 1
ATOM 1610 N N . ALA B 1 25 ? -5.281 21.219 17.969 1 62.31 25 ALA B N 1
ATOM 1611 C CA . ALA B 1 25 ? -5.43 20.031 18.797 1 62.31 25 ALA B CA 1
ATOM 1612 C C . ALA B 1 25 ? -6.895 19.797 19.156 1 62.31 25 ALA B C 1
ATOM 1614 O O . ALA B 1 25 ? -7.285 18.672 19.469 1 62.31 25 ALA B O 1
ATOM 1615 N N . VAL B 1 26 ? -7.711 20.828 18.891 1 73.5 26 VAL B N 1
ATOM 1616 C CA . VAL B 1 26 ? -9.094 20.609 19.297 1 73.5 26 VAL B CA 1
ATOM 1617 C C . VAL B 1 26 ? -10 20.609 18.062 1 73.5 26 VAL B C 1
ATOM 1619 O O . VAL B 1 26 ? -11.211 20.438 18.188 1 73.5 26 VAL B O 1
ATOM 1622 N N . ASP B 1 27 ? -9.43 20.75 16.969 1 84.75 27 ASP B N 1
ATOM 1623 C CA . ASP B 1 27 ? -10.211 20.734 15.742 1 84.75 27 ASP B CA 1
ATOM 1624 C C . ASP B 1 27 ? -10.562 19.297 15.336 1 84.75 27 ASP B C 1
ATOM 1626 O O . ASP B 1 27 ? -9.672 18.5 15.039 1 84.75 27 ASP B O 1
ATOM 1630 N N . PRO B 1 28 ? -11.852 18.906 15.414 1 87.69 28 PRO B N 1
ATOM 1631 C CA . PRO B 1 28 ? -12.25 17.531 15.109 1 87.69 28 PRO B CA 1
ATOM 1632 C C . PRO B 1 28 ? -11.93 17.141 13.672 1 87.69 28 PRO B C 1
ATOM 1634 O O . PRO B 1 28 ? -12.023 15.953 13.32 1 87.69 28 PRO B O 1
ATOM 1637 N N . HIS B 1 29 ? -11.539 18.078 12.859 1 91.69 29 HIS B N 1
ATOM 1638 C CA . HIS B 1 29 ? -11.211 17.812 11.461 1 91.69 29 HIS B CA 1
ATOM 1639 C C . HIS B 1 29 ? -9.711 17.672 11.266 1 91.69 29 HIS B C 1
ATOM 1641 O O . HIS B 1 29 ? -9.234 17.609 10.125 1 91.69 29 HIS B O 1
ATOM 1647 N N . VAL B 1 30 ? -9.008 17.734 12.352 1 92.12 30 VAL B N 1
ATOM 1648 C CA . VAL B 1 30 ? -7.57 17.469 12.375 1 92.12 30 VAL B CA 1
ATOM 1649 C C . VAL B 1 30 ? -7.266 16.344 13.359 1 92.12 30 VAL B C 1
ATOM 1651 O O . VAL B 1 30 ? -7.48 16.484 14.562 1 92.12 30 VAL B O 1
ATOM 1654 N N . VAL B 1 31 ? -6.883 15.25 12.898 1 93.81 31 VAL B N 1
ATOM 1655 C CA . VAL B 1 31 ? -6.578 14.117 13.766 1 93.81 31 VAL B CA 1
ATOM 1656 C C . VAL B 1 31 ? -5.156 13.633 13.5 1 93.81 31 VAL B C 1
ATOM 1658 O O . VAL B 1 31 ? -4.672 13.703 12.367 1 93.81 31 VAL B O 1
ATOM 1661 N N . THR B 1 32 ? -4.461 13.156 14.555 1 92.94 32 THR B N 1
ATOM 1662 C CA . THR B 1 32 ? -3.068 12.727 14.469 1 92.94 32 THR B CA 1
ATOM 1663 C C . THR B 1 32 ? -2.848 11.438 15.25 1 92.94 32 THR B C 1
ATOM 1665 O O . THR B 1 32 ? -3.533 11.172 16.234 1 92.94 32 THR B O 1
ATOM 1668 N N . CYS B 1 33 ? -1.899 10.68 14.766 1 93.38 33 CYS B N 1
ATOM 1669 C CA . CYS B 1 33 ? -1.52 9.422 15.406 1 93.38 33 CYS B CA 1
ATOM 1670 C C . CYS B 1 33 ? -0.011 9.219 15.352 1 93.38 33 CYS B C 1
ATOM 1672 O O . CYS B 1 33 ? 0.596 9.328 14.281 1 93.38 33 CYS B O 1
ATOM 1674 N N . THR B 1 34 ? 0.606 9 16.5 1 93.25 34 THR B N 1
ATOM 1675 C CA . THR B 1 34 ? 2.025 8.664 16.562 1 93.25 34 THR B CA 1
ATOM 1676 C C . THR B 1 34 ? 2.236 7.176 16.312 1 93.25 34 THR B C 1
ATOM 1678 O O . THR B 1 34 ? 1.509 6.34 16.844 1 93.25 34 THR B O 1
ATOM 1681 N N . LEU B 1 35 ? 3.246 6.852 15.484 1 93.69 35 LEU B N 1
ATOM 1682 C CA . LEU B 1 35 ? 3.453 5.469 15.07 1 93.69 35 LEU B CA 1
ATOM 1683 C C . LEU B 1 35 ? 4.75 4.914 15.648 1 93.69 35 LEU B C 1
ATOM 1685 O O . LEU B 1 35 ? 5.762 5.617 15.703 1 93.69 35 LEU B O 1
ATOM 1689 N N . ALA B 1 36 ? 4.703 3.639 16.156 1 88.75 36 ALA B N 1
ATOM 1690 C CA . ALA B 1 36 ? 5.926 2.941 16.547 1 88.75 36 ALA B CA 1
ATOM 1691 C C . ALA B 1 36 ? 6.824 2.68 15.352 1 88.75 36 ALA B C 1
ATOM 1693 O O . ALA B 1 36 ? 6.34 2.5 14.227 1 88.75 36 ALA B O 1
ATOM 1694 N N . PRO B 1 37 ? 8.102 2.635 15.539 1 84.06 37 PRO B N 1
ATOM 1695 C CA . PRO B 1 37 ? 9.031 2.422 14.422 1 84.06 37 PRO B CA 1
ATOM 1696 C C . PRO B 1 37 ? 9.141 0.952 14.023 1 84.06 37 PRO B C 1
ATOM 1698 O O . PRO B 1 37 ? 10.234 0.375 14.078 1 84.06 37 PRO B O 1
ATOM 1701 N N . ARG B 1 38 ? 8.047 0.332 13.656 1 86.25 38 ARG B N 1
ATOM 1702 C CA . ARG B 1 38 ? 7.965 -1.039 13.164 1 86.25 38 ARG B CA 1
ATOM 1703 C C . ARG B 1 38 ? 6.996 -1.143 11.992 1 86.25 38 ARG B C 1
ATOM 1705 O O . ARG B 1 38 ? 6.012 -0.402 11.922 1 86.25 38 ARG B O 1
ATOM 1712 N N . PHE B 1 39 ? 7.207 -2.061 11.133 1 85.44 39 PHE B N 1
ATOM 1713 C CA . PHE B 1 39 ? 6.449 -2.143 9.891 1 85.44 39 PHE B CA 1
ATOM 1714 C C . PHE B 1 39 ? 4.988 -2.473 10.164 1 85.44 39 PHE B C 1
ATOM 1716 O O . PHE B 1 39 ? 4.102 -2.084 9.406 1 85.44 39 PHE B O 1
ATOM 1723 N N . GLU B 1 40 ? 4.641 -3.055 11.344 1 89.25 40 GLU B N 1
ATOM 1724 C CA . GLU B 1 40 ? 3.264 -3.334 11.742 1 89.25 40 GLU B CA 1
ATOM 1725 C C . GLU B 1 40 ? 2.475 -2.043 11.945 1 89.25 40 GLU B C 1
ATOM 1727 O O . GLU B 1 40 ? 1.243 -2.055 11.93 1 89.25 40 GLU B O 1
ATOM 1732 N N . SER B 1 41 ? 3.242 -0.997 12.117 1 93.62 41 SER B N 1
ATOM 1733 C CA . SER B 1 41 ? 2.582 0.288 12.32 1 93.62 41 SER B CA 1
ATOM 1734 C C . SER B 1 41 ? 1.823 0.727 11.078 1 93.62 41 SER B C 1
ATOM 1736 O O . SER B 1 41 ? 0.965 1.61 11.141 1 93.62 41 SER B O 1
ATOM 1738 N N . VAL B 1 42 ? 2.137 0.148 9.953 1 94.62 42 VAL B N 1
ATOM 1739 C CA . VAL B 1 42 ? 1.369 0.437 8.75 1 94.62 42 VAL B CA 1
ATOM 1740 C C . VAL B 1 42 ? -0.087 0.021 8.953 1 94.62 42 VAL B C 1
ATOM 1742 O O . VAL B 1 42 ? -1.003 0.702 8.484 1 94.62 42 VAL B O 1
ATOM 1745 N N . ARG B 1 43 ? -0.321 -1.076 9.695 1 96.12 43 ARG B N 1
ATOM 1746 C CA . ARG B 1 43 ? -1.683 -1.474 10.039 1 96.12 43 ARG B CA 1
ATOM 1747 C C . ARG B 1 43 ? -2.363 -0.412 10.891 1 96.12 43 ARG B C 1
ATOM 1749 O O . ARG B 1 43 ? -3.516 -0.051 10.648 1 96.12 43 ARG B O 1
ATOM 1756 N N . THR B 1 44 ? -1.643 0.071 11.867 1 96.56 44 THR B N 1
ATOM 1757 C CA . THR B 1 44 ? -2.164 1.122 12.734 1 96.56 44 THR B CA 1
ATOM 1758 C C . THR B 1 44 ? -2.529 2.361 11.922 1 96.56 44 THR B C 1
ATOM 1760 O O . THR B 1 44 ? -3.578 2.969 12.141 1 96.56 44 THR B O 1
ATOM 1763 N N . ALA B 1 45 ? -1.665 2.707 11.008 1 97.94 45 ALA B N 1
ATOM 1764 C CA . ALA B 1 45 ? -1.922 3.859 10.148 1 97.94 45 ALA B CA 1
ATOM 1765 C C . ALA B 1 45 ? -3.193 3.658 9.328 1 97.94 45 ALA B C 1
ATOM 1767 O O . ALA B 1 45 ? -4.02 4.57 9.219 1 97.94 45 ALA B O 1
ATOM 1768 N N . ARG B 1 46 ? -3.387 2.494 8.742 1 97.88 46 ARG B N 1
ATOM 1769 C CA . ARG B 1 46 ? -4.562 2.211 7.93 1 97.88 46 ARG B CA 1
ATOM 1770 C C . ARG B 1 46 ? -5.832 2.223 8.773 1 97.88 46 ARG B C 1
ATOM 1772 O O . ARG B 1 46 ? -6.867 2.729 8.336 1 97.88 46 ARG B O 1
ATOM 1779 N N . ASP B 1 47 ? -5.789 1.671 9.93 1 98.12 47 ASP B N 1
ATOM 1780 C CA . ASP B 1 47 ? -6.926 1.714 10.844 1 98.12 47 ASP B CA 1
ATOM 1781 C C . ASP B 1 47 ? -7.266 3.15 11.234 1 98.12 47 ASP B C 1
ATOM 1783 O O . ASP B 1 47 ? -8.445 3.512 11.32 1 98.12 47 ASP B O 1
ATOM 1787 N N . PHE B 1 48 ? -6.246 3.934 11.5 1 98.38 48 PHE B N 1
ATOM 1788 C CA . PHE B 1 48 ? -6.402 5.352 11.812 1 98.38 48 PHE B CA 1
ATOM 1789 C C . PHE B 1 48 ? -7.121 6.078 10.68 1 98.38 48 PHE B C 1
ATOM 1791 O O . PHE B 1 48 ? -8.055 6.848 10.922 1 98.38 48 PHE B O 1
ATOM 1798 N N . VAL B 1 49 ? -6.707 5.82 9.469 1 98.56 49 VAL B N 1
ATOM 1799 C CA . VAL B 1 49 ? -7.32 6.414 8.281 1 98.56 49 VAL B CA 1
ATOM 1800 C C . VAL B 1 49 ? -8.781 5.984 8.195 1 98.56 49 VAL B C 1
ATOM 1802 O O . VAL B 1 49 ? -9.664 6.816 7.961 1 98.56 49 VAL B O 1
ATOM 1805 N N . ARG B 1 50 ? -9.031 4.688 8.391 1 98.25 50 ARG B N 1
ATOM 1806 C CA . ARG B 1 50 ? -10.398 4.176 8.336 1 98.25 50 ARG B CA 1
ATOM 1807 C C . ARG B 1 50 ? -11.289 4.891 9.352 1 98.25 50 ARG B C 1
ATOM 1809 O O . ARG B 1 50 ? -12.367 5.371 9 1 98.25 50 ARG B O 1
ATOM 1816 N N . THR B 1 51 ? -10.852 4.977 10.539 1 98.25 51 THR B N 1
ATOM 1817 C CA . THR B 1 51 ? -11.625 5.582 11.617 1 98.25 51 THR B CA 1
ATOM 1818 C C . THR B 1 51 ? -11.922 7.047 11.312 1 98.25 51 THR B C 1
ATOM 1820 O O . THR B 1 51 ? -13.062 7.5 11.469 1 98.25 51 THR B O 1
ATOM 1823 N N . ALA B 1 52 ? -10.922 7.816 10.883 1 98 52 ALA B N 1
ATOM 1824 C CA . ALA B 1 52 ? -11.086 9.234 10.57 1 98 52 ALA B CA 1
ATOM 1825 C C . ALA B 1 52 ? -12.094 9.438 9.445 1 98 52 ALA B C 1
ATOM 1827 O O . ALA B 1 52 ? -12.992 10.273 9.547 1 98 52 ALA B O 1
ATOM 1828 N N . LEU B 1 53 ? -11.961 8.672 8.398 1 98.06 53 LEU B N 1
ATOM 1829 C CA . LEU B 1 53 ? -12.82 8.852 7.234 1 98.06 53 LEU B CA 1
ATOM 1830 C C . LEU B 1 53 ? -14.258 8.43 7.551 1 98.06 53 LEU B C 1
ATOM 1832 O O . LEU B 1 53 ? -15.203 9.016 7.027 1 98.06 53 LEU B O 1
ATOM 1836 N N . GLU B 1 54 ? -14.391 7.355 8.367 1 98.12 54 GLU B N 1
ATOM 1837 C CA . GLU B 1 54 ? -15.719 6.977 8.828 1 98.12 54 GLU B CA 1
ATOM 1838 C C . GLU B 1 54 ? -16.375 8.109 9.617 1 98.12 54 GLU B C 1
ATOM 1840 O O . GLU B 1 54 ? -17.547 8.43 9.398 1 98.12 54 GLU B O 1
ATOM 1845 N N . ARG B 1 55 ? -15.641 8.711 10.508 1 96.94 55 ARG B N 1
ATOM 1846 C CA . ARG B 1 55 ? -16.141 9.82 11.32 1 96.94 55 ARG B CA 1
ATOM 1847 C C . ARG B 1 55 ? -16.578 10.992 10.445 1 96.94 55 ARG B C 1
ATOM 1849 O O . ARG B 1 55 ? -17.516 11.703 10.781 1 96.94 55 ARG B O 1
ATOM 1856 N N . TRP B 1 56 ? -15.914 11.188 9.336 1 96.75 56 TRP B N 1
ATOM 1857 C CA . TRP B 1 56 ? -16.172 12.328 8.469 1 96.75 56 TRP B CA 1
ATOM 1858 C C . TRP B 1 56 ? -17.141 11.953 7.355 1 96.75 56 TRP B C 1
ATOM 1860 O O . TRP B 1 56 ? -17.453 12.773 6.488 1 96.75 56 TRP B O 1
ATOM 1870 N N . ASP B 1 57 ? -17.656 10.68 7.316 1 96.44 57 ASP B N 1
ATOM 1871 C CA . ASP B 1 57 ? -18.562 10.164 6.297 1 96.44 57 ASP B CA 1
ATOM 1872 C C . ASP B 1 57 ? -17.938 10.273 4.902 1 96.44 57 ASP B C 1
ATOM 1874 O O . ASP B 1 57 ? -18.578 10.75 3.967 1 96.44 57 ASP B O 1
ATOM 1878 N N . LEU B 1 58 ? -16.625 9.922 4.832 1 97.5 58 LEU B N 1
ATOM 1879 C CA . LEU B 1 58 ? -15.875 9.953 3.576 1 97.5 58 LEU B CA 1
ATOM 1880 C C . LEU B 1 58 ? -15.211 8.609 3.299 1 97.5 58 LEU B C 1
ATOM 1882 O O . LEU B 1 58 ? -14.055 8.562 2.871 1 97.5 58 LEU B O 1
ATOM 1886 N N . THR B 1 59 ? -15.914 7.512 3.574 1 96.88 59 THR B N 1
ATOM 1887 C CA . THR B 1 59 ? -15.359 6.172 3.467 1 96.88 59 THR B CA 1
ATOM 1888 C C . THR B 1 59 ? -15.008 5.848 2.018 1 96.88 59 THR B C 1
ATOM 1890 O O . THR B 1 59 ? -14.188 4.961 1.755 1 96.88 59 THR B O 1
ATOM 1893 N N . GLU B 1 60 ? -15.594 6.609 1.032 1 96 60 GLU B N 1
ATOM 1894 C CA . GLU B 1 60 ? -15.312 6.367 -0.38 1 96 60 GLU B CA 1
ATOM 1895 C C . GLU B 1 60 ? -13.859 6.684 -0.716 1 96 60 GLU B C 1
ATOM 1897 O O . GLU B 1 60 ? -13.336 6.211 -1.728 1 96 60 GLU B O 1
ATOM 1902 N N . LEU B 1 61 ? -13.164 7.457 0.096 1 97.38 61 LEU B N 1
ATOM 1903 C CA . LEU B 1 61 ? -11.781 7.855 -0.148 1 97.38 61 LEU B CA 1
ATOM 1904 C C . LEU B 1 61 ? -10.812 6.848 0.46 1 97.38 61 LEU B C 1
ATOM 1906 O O . LEU B 1 61 ? -9.602 6.941 0.252 1 97.38 61 LEU B O 1
ATOM 1910 N N . PHE B 1 62 ? -11.367 5.832 1.181 1 97.62 62 PHE B N 1
ATOM 1911 C CA . PHE B 1 62 ? -10.516 5 2.025 1 97.62 62 PHE B CA 1
ATOM 1912 C C . PHE B 1 62 ? -9.453 4.293 1.193 1 97.62 62 PHE B C 1
ATOM 1914 O O . PHE B 1 62 ? -8.273 4.297 1.552 1 97.62 62 PHE B O 1
ATOM 1921 N N . ASP B 1 63 ? -9.773 3.695 0.092 1 96.38 63 ASP B N 1
ATOM 1922 C CA . ASP B 1 63 ? -8.82 2.887 -0.66 1 96.38 63 ASP B CA 1
ATOM 1923 C C . ASP B 1 63 ? -7.617 3.723 -1.102 1 96.38 63 ASP B C 1
ATOM 1925 O O . ASP B 1 63 ? -6.469 3.309 -0.933 1 96.38 63 ASP B O 1
ATOM 1929 N N . ASP B 1 64 ? -7.891 4.918 -1.591 1 96.56 64 ASP B N 1
ATOM 1930 C CA . ASP B 1 64 ? -6.812 5.773 -2.084 1 96.56 64 ASP B CA 1
ATOM 1931 C C . ASP B 1 64 ? -5.977 6.324 -0.93 1 96.56 64 ASP B C 1
ATOM 1933 O O . ASP B 1 64 ? -4.746 6.285 -0.976 1 96.56 64 ASP B O 1
ATOM 1937 N N . VAL B 1 65 ? -6.645 6.801 0.097 1 97.81 65 VAL B N 1
ATOM 1938 C CA . VAL B 1 65 ? -5.941 7.414 1.216 1 97.81 65 VAL B CA 1
ATOM 1939 C C . VAL B 1 65 ? -5.113 6.359 1.947 1 97.81 65 VAL B C 1
ATOM 1941 O O . VAL B 1 65 ? -3.957 6.605 2.307 1 97.81 65 VAL B O 1
ATOM 1944 N N . ALA B 1 66 ? -5.723 5.184 2.152 1 97.81 66 ALA B N 1
ATOM 1945 C CA . ALA B 1 66 ? -5.023 4.113 2.855 1 97.81 66 ALA B CA 1
ATOM 1946 C C . ALA B 1 66 ? -3.797 3.654 2.072 1 97.81 66 ALA B C 1
ATOM 1948 O O . ALA B 1 66 ? -2.75 3.371 2.658 1 97.81 66 ALA B O 1
ATOM 1949 N N . LEU B 1 67 ? -3.904 3.535 0.761 1 95.94 67 LEU B N 1
ATOM 1950 C CA . LEU B 1 67 ? -2.771 3.164 -0.079 1 95.94 67 LEU B CA 1
ATOM 1951 C C . LEU B 1 67 ? -1.638 4.176 0.058 1 95.94 67 LEU B C 1
ATOM 1953 O O . LEU B 1 67 ? -0.487 3.797 0.285 1 95.94 67 LEU B O 1
ATOM 1957 N N . VAL B 1 68 ? -1.964 5.406 -0.104 1 95.38 68 VAL B N 1
ATOM 1958 C CA . VAL B 1 68 ? -0.979 6.477 -0.035 1 95.38 68 VAL B CA 1
ATOM 1959 C C . VAL B 1 68 ? -0.378 6.539 1.367 1 95.38 68 VAL B C 1
ATOM 1961 O O . VAL B 1 68 ? 0.84 6.656 1.523 1 95.38 68 VAL B O 1
ATOM 1964 N N . ALA B 1 69 ? -1.249 6.445 2.391 1 96.31 69 ALA B N 1
ATOM 1965 C CA . ALA B 1 69 ? -0.761 6.434 3.768 1 96.31 69 ALA B CA 1
ATOM 1966 C C . ALA B 1 69 ? 0.24 5.305 3.984 1 96.31 69 ALA B C 1
ATOM 1968 O O . ALA B 1 69 ? 1.271 5.496 4.633 1 96.31 69 ALA B O 1
ATOM 1969 N N . SER B 1 70 ? -0.043 4.086 3.461 1 94 70 SER B N 1
ATOM 1970 C CA . SER B 1 70 ? 0.846 2.936 3.598 1 94 70 SER B CA 1
ATOM 1971 C C . SER B 1 70 ? 2.211 3.217 2.979 1 94 70 SER B C 1
ATOM 1973 O O . SER B 1 70 ? 3.244 2.883 3.562 1 94 70 SER B O 1
ATOM 1975 N N . GLU B 1 71 ? 2.168 3.859 1.803 1 90.25 71 GLU B N 1
ATOM 1976 C CA . GLU B 1 71 ? 3.418 4.199 1.131 1 90.25 71 GLU B CA 1
ATOM 1977 C C . GLU B 1 71 ? 4.215 5.227 1.932 1 90.25 71 GLU B C 1
ATOM 1979 O O . GLU B 1 71 ? 5.418 5.066 2.135 1 90.25 71 GLU B O 1
ATOM 1984 N N . LEU B 1 72 ? 3.598 6.344 2.398 1 90.88 72 LEU B N 1
ATOM 1985 C CA . LEU B 1 72 ? 4.273 7.414 3.121 1 90.88 72 LEU B CA 1
ATOM 1986 C C . LEU B 1 72 ? 4.824 6.914 4.449 1 90.88 72 LEU B C 1
ATOM 1988 O O . LEU B 1 72 ? 5.957 7.238 4.82 1 90.88 72 LEU B O 1
ATOM 1992 N N . VAL B 1 73 ? 4.047 6.129 5.148 1 92.06 73 VAL B N 1
ATOM 1993 C CA . VAL B 1 73 ? 4.48 5.598 6.434 1 92.06 73 VAL B CA 1
ATOM 1994 C C . VAL B 1 73 ? 5.645 4.629 6.227 1 92.06 73 VAL B C 1
ATOM 1996 O O . VAL B 1 73 ? 6.621 4.652 6.98 1 92.06 73 VAL B O 1
ATOM 1999 N N . THR B 1 74 ? 5.559 3.748 5.254 1 87.38 74 THR B N 1
ATOM 2000 C CA . THR B 1 74 ? 6.645 2.816 4.969 1 87.38 74 THR B CA 1
ATOM 2001 C C . THR B 1 74 ? 7.938 3.566 4.668 1 87.38 74 THR B C 1
ATOM 2003 O O . THR B 1 74 ? 9.016 3.17 5.121 1 87.38 74 THR B O 1
ATOM 2006 N N . ASN B 1 75 ? 7.812 4.621 3.869 1 83.75 75 ASN B N 1
ATOM 2007 C CA . ASN B 1 75 ? 8.984 5.43 3.576 1 83.75 75 ASN B CA 1
ATOM 2008 C C . ASN B 1 75 ? 9.602 6.012 4.848 1 83.75 75 ASN B C 1
ATOM 2010 O O . ASN B 1 75 ? 10.82 6.023 5.008 1 83.75 75 ASN B O 1
ATOM 2014 N N . ALA B 1 76 ? 8.734 6.52 5.676 1 84.5 76 ALA B N 1
ATOM 2015 C CA . ALA B 1 76 ? 9.195 7.066 6.949 1 84.5 76 ALA B CA 1
ATOM 2016 C C . ALA B 1 76 ? 9.891 5.992 7.785 1 84.5 76 ALA B C 1
ATOM 2018 O O . ALA B 1 76 ? 10.938 6.242 8.391 1 84.5 76 ALA B O 1
ATOM 2019 N N . LEU B 1 77 ? 9.336 4.809 7.844 1 83.38 77 LEU B N 1
ATOM 2020 C CA . LEU B 1 77 ? 9.867 3.705 8.641 1 83.38 77 LEU B CA 1
ATOM 2021 C C . LEU B 1 77 ? 11.203 3.225 8.086 1 83.38 77 LEU B C 1
ATOM 2023 O O . LEU B 1 77 ? 12.086 2.832 8.852 1 83.38 77 LEU B O 1
ATOM 2027 N N . ARG B 1 78 ? 11.32 3.186 6.844 1 78.06 78 ARG B N 1
ATOM 2028 C CA . ARG B 1 78 ? 12.586 2.799 6.223 1 78.06 78 ARG B CA 1
ATOM 2029 C C . ARG B 1 78 ? 13.719 3.703 6.688 1 78.06 78 ARG B C 1
ATOM 2031 O O . ARG B 1 78 ? 14.836 3.234 6.938 1 78.06 78 ARG B O 1
ATOM 2038 N N . HIS B 1 79 ? 13.43 4.883 6.602 1 69.94 79 HIS B N 1
ATOM 2039 C CA . HIS B 1 79 ? 14.438 5.832 7.066 1 69.94 79 HIS B CA 1
ATOM 2040 C C . HIS B 1 79 ? 14.75 5.629 8.547 1 69.94 79 HIS B C 1
ATOM 2042 O O . HIS B 1 79 ? 15.891 5.793 8.977 1 69.94 79 HIS B O 1
ATOM 2048 N N . ALA B 1 80 ? 13.688 5.309 9.195 1 68.25 80 ALA B N 1
ATOM 2049 C CA . ALA B 1 80 ? 13.836 5.105 10.633 1 68.25 80 ALA B CA 1
ATOM 2050 C C . ALA B 1 80 ? 14.562 3.801 10.93 1 68.25 80 ALA B C 1
ATOM 2052 O O . ALA B 1 80 ? 15.414 3.744 11.82 1 68.25 80 ALA B O 1
ATOM 2053 N N . ILE B 1 81 ? 14.211 2.734 10.125 1 61.53 81 ILE B N 1
ATOM 2054 C CA . ILE B 1 81 ? 14.742 1.402 10.383 1 61.53 81 ILE B CA 1
ATOM 2055 C C . ILE B 1 81 ? 16.031 1.204 9.602 1 61.53 81 ILE B C 1
ATOM 2057 O O . ILE B 1 81 ? 16.953 0.528 10.07 1 61.53 81 ILE B O 1
ATOM 2061 N N . GLY B 1 82 ? 16.109 1.461 8.242 1 54.66 82 GLY B N 1
ATOM 2062 C CA . GLY B 1 82 ? 17.297 1.297 7.402 1 54.66 82 GLY B CA 1
ATOM 2063 C C . GLY B 1 82 ? 18.5 2.055 7.922 1 54.66 82 GLY B C 1
ATOM 2064 O O . GLY B 1 82 ? 19.641 1.745 7.559 1 54.66 82 GLY B O 1
ATOM 2065 N N . ALA B 1 83 ? 18.406 3.305 8.398 1 48.03 83 ALA B N 1
ATOM 2066 C CA . ALA B 1 83 ? 19.578 4.035 8.898 1 48.03 83 ALA B CA 1
ATOM 2067 C C . ALA B 1 83 ? 20.391 3.174 9.852 1 48.03 83 ALA B C 1
ATOM 2069 O O . ALA B 1 83 ? 21.516 3.535 10.219 1 48.03 83 ALA B O 1
ATOM 2070 N N . ARG B 1 84 ? 20.016 2.1 10.414 1 42 84 ARG B N 1
ATOM 2071 C CA . ARG B 1 84 ? 20.969 1.428 11.297 1 42 84 ARG B CA 1
ATOM 2072 C C . ARG B 1 84 ? 21.203 -0.011 10.844 1 42 84 ARG B C 1
ATOM 2074 O O . ARG B 1 84 ? 20.344 -0.869 11 1 42 84 ARG B O 1
ATOM 2081 N N . PRO B 1 85 ? 22.047 -0.15 9.773 1 40.03 85 PRO B N 1
ATOM 2082 C CA . PRO B 1 85 ? 22.516 -1.52 9.531 1 40.03 85 PRO B CA 1
ATOM 2083 C C . PRO B 1 85 ? 22.875 -2.252 10.82 1 40.03 85 PRO B C 1
ATOM 2085 O O . PRO B 1 85 ? 23.781 -1.812 11.547 1 40.03 85 PRO B O 1
ATOM 2088 N N . ASP B 1 86 ? 22.062 -2.668 11.852 1 38.31 86 ASP B N 1
ATOM 2089 C CA . ASP B 1 86 ? 22.781 -3.49 12.82 1 38.31 86 ASP B CA 1
ATOM 2090 C C . ASP B 1 86 ? 23.484 -4.664 12.133 1 38.31 86 ASP B C 1
ATOM 2092 O O . ASP B 1 86 ? 22.828 -5.445 11.43 1 38.31 86 ASP B O 1
ATOM 2096 N N . PRO B 1 87 ? 24.812 -4.535 11.797 1 35.56 87 PRO B N 1
ATOM 2097 C CA . PRO B 1 87 ? 25.594 -5.688 11.32 1 35.56 87 PRO B CA 1
ATOM 2098 C C . PRO B 1 87 ? 25.062 -7.012 11.859 1 35.56 87 PRO B C 1
ATOM 2100 O O . PRO B 1 87 ? 25.219 -8.055 11.219 1 35.56 87 PRO B O 1
ATOM 2103 N N . ALA B 1 88 ? 25.328 -7.23 13.258 1 37.34 88 ALA B N 1
ATOM 2104 C CA . ALA B 1 88 ? 25.125 -8.547 13.859 1 37.34 88 ALA B CA 1
ATOM 2105 C C . ALA B 1 88 ? 23.688 -9.039 13.633 1 37.34 88 ALA B C 1
ATOM 2107 O O . ALA B 1 88 ? 22.734 -8.336 13.953 1 37.34 88 ALA B O 1
ATOM 2108 N N . GLY B 1 89 ? 23 -9.312 12.422 1 36.78 89 GLY B N 1
ATOM 2109 C CA . GLY B 1 89 ? 21.766 -9.961 12.047 1 36.78 89 GLY B CA 1
ATOM 2110 C C . GLY B 1 89 ? 20.672 -9.844 13.102 1 36.78 89 GLY B C 1
ATOM 2111 O O . GLY B 1 89 ? 19.719 -10.625 13.117 1 36.78 89 GLY B O 1
ATOM 2112 N N . GLY B 1 90 ? 21.031 -9.484 14.391 1 35 90 GLY B N 1
ATOM 2113 C CA . GLY B 1 90 ? 20.016 -9.688 15.414 1 35 90 GLY B CA 1
ATOM 2114 C C . GLY B 1 90 ? 18.703 -9 15.109 1 35 90 GLY B C 1
ATOM 2115 O O . GLY B 1 90 ? 18.609 -8.234 14.148 1 35 90 GLY B O 1
ATOM 2116 N N . ALA B 1 91 ? 17.578 -9.297 16.016 1 34.91 91 ALA B N 1
ATOM 2117 C CA . ALA B 1 91 ? 16.188 -8.867 16.172 1 34.91 91 ALA B CA 1
ATOM 2118 C C . ALA B 1 91 ? 16.047 -7.375 15.875 1 34.91 91 ALA B C 1
ATOM 2120 O O . ALA B 1 91 ? 17.031 -6.633 15.875 1 34.91 91 ALA B O 1
ATOM 2121 N N . GLN B 1 92 ? 14.734 -6.953 15.672 1 41.88 92 GLN B N 1
ATOM 2122 C CA . GLN B 1 92 ? 14.094 -5.641 15.672 1 41.88 92 GLN B CA 1
ATOM 2123 C C . GLN B 1 92 ? 14.844 -4.668 16.578 1 41.88 92 GLN B C 1
ATOM 2125 O O . GLN B 1 92 ? 14.789 -4.777 17.797 1 41.88 92 GLN B O 1
ATOM 2130 N N . GLY B 1 93 ? 16.062 -4.5 16.453 1 38.03 93 GLY B N 1
ATOM 2131 C CA . GLY B 1 93 ? 16.531 -3.465 17.375 1 38.03 93 GLY B CA 1
ATOM 2132 C C . GLY B 1 93 ? 15.531 -2.326 17.531 1 38.03 93 GLY B C 1
ATOM 2133 O O . GLY B 1 93 ? 14.766 -2.033 16.609 1 38.03 93 GLY B O 1
ATOM 2134 N N . GLU B 1 94 ? 14.898 -2.174 18.781 1 44.25 94 GLU B N 1
ATOM 2135 C CA . GLU B 1 94 ? 14.164 -0.989 19.203 1 44.25 94 GLU B CA 1
ATOM 2136 C C . GLU B 1 94 ? 14.742 0.278 18.594 1 44.25 94 GLU B C 1
ATOM 2138 O O . GLU B 1 94 ? 15.859 0.685 18.922 1 44.25 94 GLU B O 1
ATOM 2143 N N . TYR B 1 95 ? 14.742 0.337 17.281 1 47.84 95 TYR B N 1
ATOM 2144 C CA . TYR B 1 95 ? 15.172 1.637 16.766 1 47.84 95 TYR B CA 1
ATOM 2145 C C . TYR B 1 95 ? 14.703 2.76 17.688 1 47.84 95 TYR B C 1
ATOM 2147 O O . TYR B 1 95 ? 13.617 2.68 18.266 1 47.84 95 TYR B O 1
ATOM 2155 N N . ASP B 1 96 ? 15.578 3.4 18.391 1 54.66 96 ASP B N 1
ATOM 2156 C CA . ASP B 1 96 ? 15.344 4.523 19.297 1 54.66 96 ASP B CA 1
ATOM 2157 C C . ASP B 1 96 ? 14.547 5.629 18.594 1 54.66 96 ASP B C 1
ATOM 2159 O O . ASP B 1 96 ? 15.109 6.652 18.203 1 54.66 96 ASP B O 1
ATOM 2163 N N . PHE B 1 97 ? 13.43 5.23 18.016 1 64.5 97 PHE B N 1
ATOM 2164 C CA . PHE B 1 97 ? 12.547 6.277 17.516 1 64.5 97 PHE B CA 1
ATOM 2165 C C . PHE B 1 97 ? 11.672 6.82 18.641 1 64.5 97 PHE B C 1
ATOM 2167 O O . PHE B 1 97 ? 11.047 6.051 19.375 1 64.5 97 PHE B O 1
ATOM 2174 N N . PRO B 1 98 ? 11.891 8.125 18.812 1 65.94 98 PRO B N 1
ATOM 2175 C CA . PRO B 1 98 ? 11.117 8.688 19.922 1 65.94 98 PRO B CA 1
ATOM 2176 C C . PRO B 1 98 ? 9.609 8.594 19.688 1 65.94 98 PRO B C 1
ATOM 2178 O O . PRO B 1 98 ? 9.156 8.57 18.547 1 65.94 98 PRO B O 1
ATOM 2181 N N . THR B 1 99 ? 8.938 8.266 20.672 1 69.19 99 THR B N 1
ATOM 2182 C CA . THR B 1 99 ? 7.48 8.297 20.625 1 69.19 99 THR B CA 1
ATOM 2183 C C . THR B 1 99 ? 6.965 9.703 20.906 1 69.19 99 THR B C 1
ATOM 2185 O O . THR B 1 99 ? 5.762 9.961 20.797 1 69.19 99 THR B O 1
ATOM 2188 N N . GLN B 1 100 ? 7.883 10.516 21.266 1 70.25 100 GLN B N 1
ATOM 2189 C CA . GLN B 1 100 ? 7.625 11.938 21.484 1 70.25 100 GLN B CA 1
ATOM 2190 C C . GLN B 1 100 ? 8.773 12.797 20.953 1 70.25 100 GLN B C 1
ATOM 2192 O O . GLN B 1 100 ? 9.898 12.305 20.797 1 70.25 100 GLN B O 1
ATOM 2197 N N . PRO B 1 101 ? 8.359 13.992 20.547 1 66.44 101 PRO B N 1
ATOM 2198 C CA . PRO B 1 101 ? 9.477 14.867 20.172 1 66.44 101 PRO B CA 1
ATOM 2199 C C . PRO B 1 101 ? 10.562 14.93 21.25 1 66.44 101 PRO B C 1
ATOM 2201 O O . PRO B 1 101 ? 10.25 14.93 22.453 1 66.44 101 PRO B O 1
ATOM 2204 N N . THR B 1 102 ? 11.742 14.688 20.797 1 68.75 102 THR B N 1
ATOM 2205 C CA . THR B 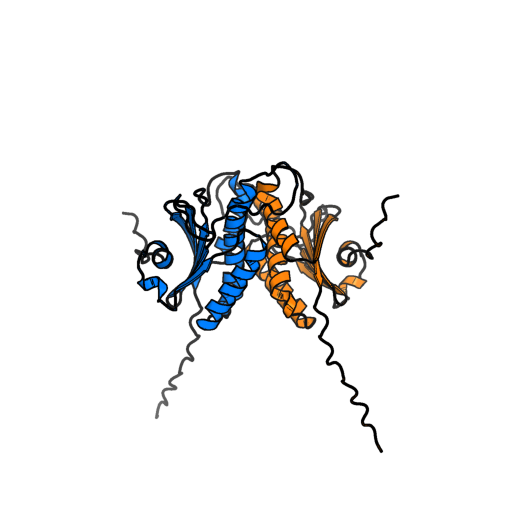1 102 ? 12.844 14.742 21.75 1 68.75 102 THR B CA 1
ATOM 2206 C C . THR B 1 102 ? 13.414 16.156 21.844 1 68.75 102 THR B C 1
ATOM 2208 O O . THR B 1 102 ? 13.18 16.984 20.953 1 68.75 102 THR B O 1
ATOM 2211 N N . PRO B 1 103 ? 14.039 16.328 22.953 1 66.75 103 PRO B N 1
ATOM 2212 C CA . PRO B 1 103 ? 14.688 17.625 23.078 1 66.75 103 PRO B CA 1
ATOM 2213 C C . PRO B 1 103 ? 15.641 17.938 21.938 1 66.75 103 PRO B C 1
ATOM 2215 O O . PRO B 1 103 ? 15.844 19.109 21.578 1 66.75 103 PRO B O 1
ATOM 2218 N N . GLU B 1 104 ? 16.141 16.906 21.281 1 66.69 104 GLU B N 1
ATOM 2219 C CA . GLU B 1 104 ? 17.078 17.062 20.172 1 66.69 104 GLU B CA 1
ATOM 2220 C C . GLU B 1 104 ? 16.328 17.359 18.859 1 66.69 104 GLU B C 1
ATOM 2222 O O . GLU B 1 104 ? 16.953 17.594 17.828 1 66.69 104 GLU B O 1
ATOM 2227 N N . GLY B 1 105 ? 15.086 17.406 19.031 1 62.75 105 GLY B N 1
ATOM 2228 C CA . GLY B 1 105 ? 14.297 17.797 17.875 1 62.75 105 GLY B CA 1
ATOM 2229 C C . GLY B 1 105 ? 13.922 16.625 16.984 1 62.75 105 GLY B C 1
ATOM 2230 O O . GLY B 1 105 ? 13.477 16.828 15.852 1 62.75 105 GLY B O 1
ATOM 2231 N N . ARG B 1 106 ? 14.141 15.445 17.5 1 67.81 106 ARG B N 1
ATOM 2232 C CA . ARG B 1 106 ? 13.75 14.289 16.703 1 67.81 106 ARG B CA 1
ATOM 2233 C C . ARG B 1 106 ? 12.242 14.062 16.781 1 67.81 106 ARG B C 1
ATOM 2235 O O . ARG B 1 106 ? 11.672 13.977 17.859 1 67.81 106 ARG B O 1
ATOM 2242 N N . LEU B 1 107 ? 11.672 14.164 15.656 1 73.38 107 LEU B N 1
ATOM 2243 C CA . LEU B 1 107 ? 10.234 13.953 15.594 1 73.38 107 LEU B CA 1
ATOM 2244 C C . LEU B 1 107 ? 9.906 12.469 15.461 1 73.38 107 LEU B C 1
ATOM 2246 O O . LEU B 1 107 ? 10.641 11.727 14.805 1 73.38 107 LEU B O 1
ATOM 2250 N N . PRO B 1 108 ? 8.945 12.078 16.219 1 82.31 108 PRO B N 1
ATOM 2251 C CA . PRO B 1 108 ? 8.445 10.727 15.953 1 82.31 108 PRO B CA 1
ATOM 2252 C C . PRO B 1 108 ? 7.785 10.602 14.578 1 82.31 108 PRO B C 1
ATOM 2254 O O . PRO B 1 108 ? 7.539 11.609 13.914 1 82.31 108 PRO B O 1
ATOM 2257 N N . ILE B 1 109 ? 7.602 9.406 14.102 1 89.62 109 ILE B N 1
ATOM 2258 C CA . ILE B 1 109 ? 6.785 9.188 12.914 1 89.62 109 ILE B CA 1
ATOM 2259 C C . ILE B 1 109 ? 5.312 9.391 13.258 1 89.62 109 ILE B C 1
ATOM 2261 O O . ILE B 1 109 ? 4.766 8.711 14.133 1 89.62 109 ILE B O 1
ATOM 2265 N N . ARG B 1 110 ? 4.738 10.422 12.625 1 92.25 110 ARG B N 1
ATOM 2266 C CA . ARG B 1 110 ? 3.342 10.758 12.875 1 92.25 110 ARG B CA 1
ATOM 2267 C C . ARG B 1 110 ? 2.553 10.844 11.578 1 92.25 110 ARG B C 1
ATOM 2269 O O . ARG B 1 110 ? 3.055 11.352 10.57 1 92.25 110 ARG B O 1
ATOM 2276 N N . ILE B 1 111 ? 1.366 10.289 11.617 1 95 111 ILE B N 1
ATOM 2277 C CA . ILE B 1 111 ? 0.432 10.492 10.516 1 95 111 ILE B CA 1
ATOM 2278 C C . ILE B 1 111 ? -0.69 11.43 10.961 1 95 111 ILE B C 1
ATOM 2280 O O . ILE B 1 111 ? -1.202 11.312 12.07 1 95 111 ILE B O 1
ATOM 2284 N N . SER B 1 112 ? -1.044 12.406 10.156 1 94.25 112 SER B N 1
ATOM 2285 C CA . SER B 1 112 ? -2.129 13.352 10.398 1 94.25 112 SER B CA 1
ATOM 2286 C C . SER B 1 112 ? -3.086 13.414 9.219 1 94.25 112 SER B C 1
ATOM 2288 O O . SER B 1 112 ? -2.664 13.305 8.062 1 94.25 112 SER B O 1
ATOM 2290 N N . LEU B 1 113 ? -4.348 13.547 9.516 1 95.44 113 LEU B N 1
ATOM 2291 C CA . LEU B 1 113 ? -5.379 13.805 8.516 1 95.44 113 LEU B CA 1
ATOM 2292 C C . LEU B 1 113 ? -6.098 15.117 8.812 1 95.44 113 LEU B C 1
ATOM 2294 O O . LEU B 1 113 ? -6.371 15.438 9.969 1 95.44 113 LEU B O 1
ATOM 2298 N N . VAL B 1 114 ? -6.32 15.883 7.797 1 94.06 114 VAL B N 1
ATOM 2299 C CA . VAL B 1 114 ? -7.074 17.125 7.879 1 94.06 114 VAL B CA 1
ATOM 2300 C C . VAL B 1 114 ? -8.227 17.109 6.879 1 94.06 114 VAL B C 1
ATOM 2302 O O . VAL B 1 114 ? -8.031 16.766 5.707 1 94.06 114 VAL B O 1
ATOM 2305 N N . HIS B 1 115 ? -9.336 17.375 7.348 1 94.25 115 HIS B N 1
ATOM 2306 C CA . HIS B 1 115 ? -10.508 17.469 6.48 1 94.25 115 HIS B CA 1
ATOM 2307 C C . HIS B 1 115 ? -11.023 18.891 6.398 1 94.25 115 HIS B C 1
ATOM 2309 O O . HIS B 1 115 ? -11.438 19.469 7.406 1 94.25 115 HIS B O 1
ATOM 2315 N N . ARG B 1 116 ? -10.953 19.484 5.285 1 90.75 116 ARG B N 1
ATOM 2316 C CA . ARG B 1 116 ? -11.594 20.734 4.875 1 90.75 116 ARG B CA 1
ATOM 2317 C C . ARG B 1 116 ? -12.383 20.531 3.588 1 90.75 116 ARG B C 1
ATOM 2319 O O . ARG B 1 116 ? -11.82 20.594 2.492 1 90.75 116 ARG B O 1
ATOM 2326 N N . ALA B 1 117 ? -13.719 20.328 3.74 1 88.69 117 ALA B N 1
ATOM 2327 C CA . ALA B 1 117 ? -14.562 19.922 2.617 1 88.69 117 ALA B CA 1
ATOM 2328 C C . ALA B 1 117 ? -14.305 20.797 1.397 1 88.69 117 ALA B C 1
ATOM 2330 O O . ALA B 1 117 ? -14.242 22.031 1.51 1 88.69 117 ALA B O 1
ATOM 2331 N N . PRO B 1 118 ? -14.07 20.078 0.289 1 91.25 118 PRO B N 1
ATOM 2332 C CA . PRO B 1 118 ? -14.18 18.641 0.006 1 91.25 118 PRO B CA 1
ATOM 2333 C C . PRO B 1 118 ? -12.836 17.922 0.08 1 91.25 118 PRO B C 1
ATOM 2335 O O . PRO B 1 118 ? -12.711 16.797 -0.389 1 91.25 118 PRO B O 1
ATOM 2338 N N . GLN B 1 119 ? -11.812 18.609 0.681 1 93.06 119 GLN B N 1
ATOM 2339 C CA . GLN B 1 119 ? -10.445 18.094 0.615 1 93.06 119 GLN B CA 1
ATOM 2340 C C . GLN B 1 119 ? -10.086 17.312 1.878 1 93.06 119 GLN B C 1
ATOM 2342 O O . GLN B 1 119 ? -10.562 17.641 2.969 1 93.06 119 GLN B O 1
ATOM 2347 N N . VAL B 1 120 ? -9.359 16.281 1.672 1 95.5 120 VAL B N 1
ATOM 2348 C CA . VAL B 1 120 ? -8.719 15.547 2.754 1 95.5 120 VAL B CA 1
ATOM 2349 C C . VAL B 1 120 ? -7.211 15.492 2.516 1 95.5 120 VAL B C 1
ATOM 2351 O O . VAL B 1 120 ? -6.762 15.18 1.409 1 95.5 120 VAL B O 1
ATOM 2354 N N . VAL B 1 121 ? -6.449 15.883 3.521 1 95.62 121 VAL B N 1
ATOM 2355 C CA . VAL B 1 121 ? -4.996 15.82 3.426 1 95.62 121 VAL B CA 1
ATOM 2356 C C . VAL B 1 121 ? -4.457 14.734 4.355 1 95.62 121 VAL B C 1
ATOM 2358 O O . VAL B 1 121 ? -4.902 14.617 5.5 1 95.62 121 VAL B O 1
ATOM 2361 N N . CYS B 1 122 ? -3.625 13.875 3.836 1 96.19 122 CYS B N 1
ATOM 2362 C CA . CYS B 1 122 ? -2.844 12.922 4.613 1 96.19 122 CYS B CA 1
ATOM 2363 C C . CYS B 1 122 ? -1.383 13.352 4.691 1 96.19 122 CYS B C 1
ATOM 2365 O O . CYS B 1 122 ? -0.734 13.547 3.664 1 96.19 122 CYS B O 1
ATOM 2367 N N . ALA B 1 123 ? -0.875 13.539 5.887 1 93.75 123 ALA B N 1
ATOM 2368 C CA . ALA B 1 123 ? 0.502 13.984 6.082 1 93.75 123 ALA B CA 1
ATOM 2369 C C . ALA B 1 123 ? 1.26 13.031 7.008 1 93.75 123 ALA B C 1
ATOM 2371 O O . ALA B 1 123 ? 0.71 12.555 8 1 93.75 123 ALA B O 1
ATOM 2372 N N . VAL B 1 124 ? 2.492 12.727 6.672 1 92.06 124 VAL B N 1
ATOM 2373 C CA . VAL B 1 124 ? 3.357 11.898 7.504 1 92.06 124 VAL B CA 1
ATOM 2374 C C . VAL B 1 124 ? 4.66 12.641 7.797 1 92.06 124 VAL B C 1
ATOM 2376 O O . VAL B 1 124 ? 5.324 13.125 6.879 1 92.06 124 VAL B O 1
ATOM 2379 N N . SER B 1 125 ? 4.98 12.812 9.023 1 87.69 125 SER B N 1
ATOM 2380 C CA . SER B 1 125 ? 6.242 13.414 9.453 1 87.69 125 SER B CA 1
ATOM 2381 C C . SER B 1 125 ? 7.238 12.352 9.898 1 87.69 125 SER B C 1
ATOM 2383 O O . SER B 1 125 ? 6.855 11.336 10.477 1 87.69 125 SER B O 1
ATOM 2385 N N . ASP B 1 126 ? 8.461 12.484 9.602 1 82.94 126 ASP B N 1
ATOM 2386 C CA . ASP B 1 126 ? 9.547 11.633 10.078 1 82.94 126 ASP B CA 1
ATOM 2387 C C . ASP B 1 126 ? 10.797 12.453 10.398 1 82.94 126 ASP B C 1
ATOM 2389 O O . ASP B 1 126 ? 10.914 13.602 9.977 1 82.94 126 ASP B O 1
ATOM 2393 N N . PRO B 1 127 ? 11.648 11.953 11.234 1 77.19 127 PRO B N 1
ATOM 2394 C CA . PRO B 1 127 ? 12.82 12.703 11.711 1 77.19 127 PRO B CA 1
ATOM 2395 C C . PRO B 1 127 ? 13.898 12.844 10.648 1 77.19 127 PRO B C 1
ATOM 2397 O O . PRO B 1 127 ? 14.898 13.539 10.859 1 77.19 127 PRO B O 1
ATOM 2400 N N . SER B 1 128 ? 13.711 12.156 9.531 1 71.62 128 SER B N 1
ATOM 2401 C CA . SER B 1 128 ? 14.766 12.227 8.523 1 71.62 128 SER B CA 1
ATOM 2402 C C . SER B 1 128 ? 14.641 13.492 7.672 1 71.62 128 SER B C 1
ATOM 2404 O O . SER B 1 128 ? 13.539 13.859 7.262 1 71.62 128 SER B O 1
ATOM 2406 N N . CYS B 1 129 ? 15.656 14.32 7.629 1 63.47 129 CYS B N 1
ATOM 2407 C CA . CYS B 1 129 ? 15.656 15.539 6.816 1 63.47 129 CYS B CA 1
ATOM 2408 C C . CYS B 1 129 ? 15.906 15.211 5.348 1 63.47 129 CYS B C 1
ATOM 2410 O O . CYS B 1 129 ? 15.906 16.094 4.5 1 63.47 129 CYS B O 1
ATOM 2412 N N . LEU B 1 130 ? 16.219 13.953 5.113 1 60.72 130 LEU B N 1
ATOM 2413 C CA . LEU B 1 130 ? 16.422 13.609 3.709 1 60.72 130 LEU B CA 1
ATOM 2414 C C . LEU B 1 130 ? 15.109 13.633 2.943 1 60.72 130 LEU B C 1
ATOM 2416 O O . LEU B 1 130 ? 14.156 12.938 3.305 1 60.72 130 LEU B O 1
ATOM 2420 N N . GLY B 1 131 ? 14.852 14.961 2.385 1 55.84 131 GLY B N 1
ATOM 2421 C CA . GLY B 1 131 ? 13.633 15.102 1.613 1 55.84 131 GLY B CA 1
ATOM 2422 C C . GLY B 1 131 ? 13.469 14.039 0.545 1 55.84 131 GLY B C 1
ATOM 2423 O O . GLY B 1 131 ? 14.43 13.32 0.227 1 55.84 131 GLY B O 1
ATOM 2424 N N . PRO B 1 132 ? 12.18 13.859 0.229 1 52.62 132 PRO B N 1
ATOM 2425 C CA . PRO B 1 132 ? 12.023 12.953 -0.907 1 52.62 132 PRO B CA 1
ATOM 2426 C C . PRO B 1 132 ? 12.828 13.383 -2.129 1 52.62 132 PRO B C 1
ATOM 2428 O O . PRO B 1 132 ? 12.875 14.57 -2.453 1 52.62 132 PRO B O 1
ATOM 2431 N N . VAL B 1 133 ? 14.164 13.344 -2.176 1 44.09 133 VAL B N 1
ATOM 2432 C CA . VAL B 1 133 ? 14.906 13.75 -3.363 1 44.09 133 VAL B CA 1
ATOM 2433 C C . VAL B 1 133 ? 14.18 13.266 -4.617 1 44.09 133 VAL B C 1
ATOM 2435 O O . VAL B 1 133 ? 14.023 12.062 -4.832 1 44.09 133 VAL B O 1
ATOM 2438 N N . ALA B 1 134 ? 13.211 14.023 -5.086 1 41.62 134 ALA B N 1
ATOM 2439 C CA . ALA B 1 134 ? 12.812 13.727 -6.461 1 41.62 134 ALA B CA 1
ATOM 2440 C C . ALA B 1 134 ? 14.031 13.492 -7.348 1 41.62 134 ALA B C 1
ATOM 2442 O O . ALA B 1 134 ? 13.938 13.57 -8.57 1 41.62 134 ALA B O 1
ATOM 2443 N N . ARG B 1 135 ? 15.273 13.805 -6.953 1 35.03 135 ARG B N 1
ATOM 2444 C CA . ARG B 1 135 ? 16.328 13.922 -7.945 1 35.03 135 ARG B CA 1
ATOM 2445 C C . ARG B 1 135 ? 16.203 12.844 -9.016 1 35.03 135 ARG B C 1
ATOM 2447 O O . ARG B 1 135 ? 15.562 11.82 -8.797 1 35.03 135 ARG B O 1
ATOM 2454 N N . GLU B 1 136 ? 17.391 12.805 -10 1 33.38 136 GLU B N 1
ATOM 2455 C CA . GLU B 1 136 ? 17.953 12.133 -11.164 1 33.38 136 GLU B CA 1
ATOM 2456 C C . GLU B 1 136 ? 17.75 10.625 -11.086 1 33.38 136 GLU B C 1
ATOM 2458 O O . GLU B 1 136 ? 17.391 10.094 -10.031 1 33.38 136 GLU B O 1
ATOM 2463 N N . ALA B 1 137 ? 18.688 9.859 -11.82 1 35.44 137 ALA B N 1
ATOM 2464 C CA . ALA B 1 137 ? 18.891 8.461 -12.195 1 35.44 137 ALA B CA 1
ATOM 2465 C C . ALA B 1 137 ? 18.781 7.543 -10.984 1 35.44 137 ALA B C 1
ATOM 2467 O O . ALA B 1 137 ? 18.328 6.402 -11.102 1 35.44 137 ALA B O 1
ATOM 2468 N N . ASP B 1 138 ? 19.219 7.926 -9.898 1 35.78 138 ASP B N 1
ATOM 2469 C CA . ASP B 1 138 ? 19.375 7.109 -8.703 1 35.78 138 ASP B CA 1
ATOM 2470 C C . ASP B 1 138 ? 18.062 7.035 -7.914 1 35.78 138 ASP B C 1
ATOM 2472 O O . ASP B 1 138 ? 17.906 6.188 -7.031 1 35.78 138 ASP B O 1
ATOM 2476 N N . PHE B 1 139 ? 17.375 8.102 -7.719 1 38.25 139 PHE B N 1
ATOM 2477 C CA . PHE B 1 139 ? 16.078 8.172 -7.066 1 38.25 139 PHE B CA 1
ATOM 2478 C C . PHE B 1 139 ? 15.094 7.203 -7.707 1 38.25 139 PHE B C 1
ATOM 2480 O O . PHE B 1 139 ? 14.047 6.898 -7.129 1 38.25 139 PHE B O 1
ATOM 2487 N N . VAL B 1 140 ? 15.18 6.945 -8.852 1 37.12 140 VAL B N 1
ATOM 2488 C CA . VAL B 1 140 ? 14.547 5.824 -9.547 1 37.12 140 VAL B CA 1
ATOM 2489 C C . VAL B 1 140 ? 14.633 4.57 -8.672 1 37.12 140 VAL B C 1
ATOM 2491 O O . VAL B 1 140 ? 13.703 3.756 -8.656 1 37.12 140 VAL B O 1
ATOM 2494 N N . ALA B 1 141 ? 15.672 4.453 -8.133 1 38.88 141 ALA B N 1
ATOM 2495 C CA . ALA B 1 141 ? 15.906 3.137 -7.551 1 38.88 141 ALA B CA 1
ATOM 2496 C C . ALA B 1 141 ? 14.984 2.885 -6.367 1 38.88 141 ALA B C 1
ATOM 2498 O O . ALA B 1 141 ? 14.344 1.832 -6.281 1 38.88 141 ALA B O 1
ATOM 2499 N N . GLU B 1 142 ? 15.336 3.479 -5.004 1 40.75 142 GLU B N 1
ATOM 2500 C CA . GLU B 1 142 ? 14.672 3.113 -3.756 1 40.75 142 GLU B CA 1
ATOM 2501 C C . GLU B 1 142 ? 13.398 3.932 -3.549 1 40.75 142 GLU B C 1
ATOM 2503 O O . GLU B 1 142 ? 12.344 3.377 -3.234 1 40.75 142 GLU B O 1
ATOM 2508 N N . SER B 1 143 ? 13.57 5.363 -3.273 1 43.88 143 SER B N 1
ATOM 2509 C CA . SER B 1 143 ? 12.672 6.371 -2.736 1 43.88 143 SER B CA 1
ATOM 2510 C C . SER B 1 143 ? 11.602 6.758 -3.754 1 43.88 143 SER B C 1
ATOM 2512 O O . SER B 1 143 ? 10.539 7.254 -3.385 1 43.88 143 SER B O 1
ATOM 2514 N N . GLY B 1 144 ? 12.023 6.918 -4.945 1 48.78 144 GLY B N 1
ATOM 2515 C CA . GLY B 1 144 ? 11.148 7.426 -5.984 1 48.78 144 GLY B CA 1
ATOM 2516 C C . GLY B 1 144 ? 9.922 6.559 -6.219 1 48.78 144 GLY B C 1
ATOM 2517 O O . GLY B 1 144 ? 8.891 7.043 -6.684 1 48.78 144 GLY B O 1
ATOM 2518 N N . ARG B 1 145 ? 10.094 5.277 -5.812 1 53.53 145 ARG B N 1
ATOM 2519 C CA . ARG B 1 145 ? 9.141 4.258 -6.238 1 53.53 145 ARG B CA 1
ATOM 2520 C C . ARG B 1 145 ? 7.793 4.445 -5.551 1 53.53 145 ARG B C 1
ATOM 2522 O O . ARG B 1 145 ? 6.746 4.441 -6.203 1 53.53 145 ARG B O 1
ATOM 2529 N N . GLY B 1 146 ? 7.934 4.887 -4.246 1 66.62 146 GLY B N 1
ATOM 2530 C CA . GLY B 1 146 ? 6.66 5.031 -3.561 1 66.62 146 GLY B CA 1
ATOM 2531 C C . GLY B 1 146 ? 5.941 6.32 -3.904 1 66.62 146 GLY B C 1
ATOM 2532 O O . GLY B 1 146 ? 4.711 6.391 -3.824 1 66.62 146 GLY B O 1
ATOM 2533 N N . LEU B 1 147 ? 6.738 7.266 -4.523 1 77.88 147 LEU B N 1
ATOM 2534 C CA . LEU B 1 147 ? 6.098 8.555 -4.766 1 77.88 147 LEU B CA 1
ATOM 2535 C C . LEU B 1 147 ? 5.305 8.523 -6.066 1 77.88 147 LEU B C 1
ATOM 2537 O O . LEU B 1 147 ? 4.406 9.352 -6.27 1 77.88 147 LEU B O 1
ATOM 2541 N N . HIS B 1 148 ? 5.664 7.535 -6.961 1 79.88 148 HIS B N 1
ATOM 2542 C CA . HIS B 1 148 ? 4.848 7.387 -8.164 1 79.88 148 HIS B CA 1
ATOM 2543 C C . HIS B 1 148 ? 3.432 6.941 -7.812 1 79.88 148 HIS B C 1
ATOM 2545 O O . HIS B 1 148 ? 2.465 7.395 -8.43 1 79.88 148 HIS B O 1
ATOM 2551 N N . LEU B 1 149 ? 3.406 6.055 -6.824 1 85.44 149 LEU B N 1
ATOM 2552 C CA . LEU B 1 149 ? 2.088 5.629 -6.363 1 85.44 149 LEU B CA 1
ATOM 2553 C C . LEU B 1 149 ? 1.329 6.793 -5.738 1 85.44 149 LEU B C 1
ATOM 2555 O O . LEU B 1 149 ? 0.141 6.98 -6.008 1 85.44 149 LEU B O 1
ATOM 2559 N N . VAL B 1 150 ? 2.045 7.562 -4.938 1 90.69 150 VAL B N 1
ATOM 2560 C CA . VAL B 1 150 ? 1.431 8.719 -4.293 1 90.69 150 VAL B CA 1
ATOM 2561 C C . VAL B 1 150 ? 0.916 9.688 -5.352 1 90.69 150 VAL B C 1
ATOM 2563 O O . VAL B 1 150 ? -0.219 10.164 -5.266 1 90.69 150 VAL B O 1
ATOM 2566 N N . GLU B 1 151 ? 1.731 9.938 -6.344 1 88 151 GLU B N 1
ATOM 2567 C CA . GLU B 1 151 ? 1.37 10.836 -7.434 1 88 151 GLU B CA 1
ATOM 2568 C C . GLU B 1 151 ? 0.137 10.328 -8.18 1 88 151 GLU B C 1
ATOM 2570 O O . GLU B 1 151 ? -0.747 11.117 -8.531 1 88 151 GLU B O 1
ATOM 2575 N N . SER B 1 152 ? 0.012 9.031 -8.391 1 89.06 152 SER B N 1
ATOM 2576 C CA . SER B 1 152 ? -1.048 8.445 -9.211 1 89.06 152 SER B CA 1
ATOM 2577 C C . SER B 1 152 ? -2.357 8.359 -8.43 1 89.06 152 SER B C 1
ATOM 2579 O O . SER B 1 152 ? -3.432 8.234 -9.023 1 89.06 152 SER B O 1
ATOM 2581 N N . PHE B 1 153 ? -2.301 8.43 -7.105 1 93.94 153 PHE B N 1
ATOM 2582 C CA . PHE B 1 153 ? -3.496 8.133 -6.324 1 93.94 153 PHE B CA 1
ATOM 2583 C C . PHE B 1 153 ? -3.906 9.336 -5.484 1 93.94 153 PHE B C 1
ATOM 2585 O O . PHE B 1 153 ? -4.777 9.227 -4.617 1 93.94 153 PHE B O 1
ATOM 2592 N N . SER B 1 154 ? -3.275 10.453 -5.676 1 94.62 154 SER B N 1
ATOM 2593 C CA . SER B 1 154 ? -3.666 11.688 -5.008 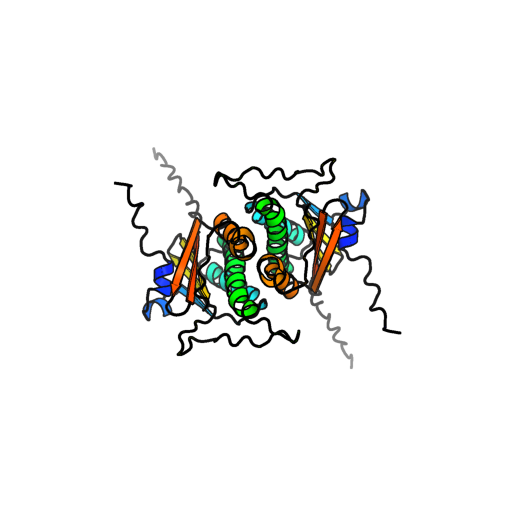1 94.62 154 SER B CA 1
ATOM 2594 C C . SER B 1 154 ? -3.803 12.836 -6 1 94.62 154 SER B C 1
ATOM 2596 O O . SER B 1 154 ? -3.332 12.742 -7.137 1 94.62 154 SER B O 1
ATOM 2598 N N . ARG B 1 155 ? -4.555 13.883 -5.617 1 94 155 ARG B N 1
ATOM 2599 C CA . ARG B 1 155 ? -4.711 15.062 -6.465 1 94 155 ARG B CA 1
ATOM 2600 C C . ARG B 1 155 ? -3.41 15.852 -6.543 1 94 155 ARG B C 1
ATOM 2602 O O . ARG B 1 155 ? -3.066 16.391 -7.598 1 94 155 ARG B O 1
ATOM 2609 N N . SER B 1 156 ? -2.75 16.031 -5.488 1 90.94 156 SER B N 1
ATOM 2610 C CA . SER B 1 156 ? -1.451 16.688 -5.359 1 90.94 156 SER B CA 1
ATOM 2611 C C . SER B 1 156 ? -0.699 16.188 -4.133 1 90.94 156 SER B C 1
ATOM 2613 O O . SER B 1 156 ? -1.292 15.578 -3.24 1 90.94 156 SER B O 1
ATOM 2615 N N . TRP B 1 157 ? 0.595 16.359 -4.176 1 90.75 157 TRP B N 1
ATOM 2616 C CA . TRP B 1 157 ? 1.424 15.984 -3.033 1 90.75 157 TRP B CA 1
ATOM 2617 C C . TRP B 1 157 ? 2.65 16.891 -2.932 1 90.75 157 TRP B C 1
ATOM 2619 O O . TRP B 1 157 ? 2.967 17.625 -3.869 1 90.75 157 TRP B O 1
ATOM 2629 N N . GLY B 1 158 ? 3.277 16.812 -1.828 1 86.12 158 GLY B N 1
ATOM 2630 C CA . GLY B 1 158 ? 4.492 17.594 -1.616 1 86.12 158 GLY B CA 1
ATOM 2631 C C . GLY B 1 158 ? 5.203 17.234 -0.324 1 86.12 158 GLY B C 1
ATOM 2632 O O . GLY B 1 158 ? 4.844 16.266 0.343 1 86.12 158 GLY B O 1
ATOM 2633 N N . TRP B 1 159 ? 6.254 17.844 -0.021 1 85.38 159 TRP B N 1
ATOM 2634 C CA . TRP B 1 159 ? 6.965 17.656 1.241 1 85.38 159 TRP B CA 1
ATOM 2635 C C . TRP B 1 159 ? 7.586 18.969 1.705 1 85.38 159 TRP B C 1
ATOM 2637 O O . TRP B 1 159 ? 7.789 19.891 0.904 1 85.38 159 TRP B O 1
ATOM 2647 N N . HIS B 1 160 ? 7.762 19.094 2.967 1 82.56 160 HIS B N 1
ATOM 2648 C CA . HIS B 1 160 ? 8.375 20.266 3.584 1 82.56 160 HIS B CA 1
ATOM 2649 C C . HIS B 1 160 ? 9.289 19.859 4.738 1 82.56 160 HIS B C 1
ATOM 2651 O O . HIS B 1 160 ? 8.953 18.969 5.52 1 82.56 160 HIS B O 1
ATOM 2657 N N . PRO B 1 161 ? 10.398 20.516 4.848 1 80.88 161 PRO B N 1
ATOM 2658 C CA . PRO B 1 161 ? 11.227 20.312 6.031 1 80.88 161 PRO B CA 1
ATOM 2659 C C . PRO B 1 161 ? 10.586 20.844 7.309 1 80.88 161 PRO B C 1
ATOM 2661 O O . PRO B 1 161 ? 9.891 21.859 7.273 1 80.88 161 PRO B O 1
ATOM 2664 N N . LEU B 1 162 ? 10.812 20.016 8.266 1 75.25 162 LEU B N 1
ATOM 2665 C CA . LEU B 1 162 ? 10.453 20.422 9.617 1 75.25 162 LEU B CA 1
ATOM 2666 C C . LEU B 1 162 ? 11.695 20.547 10.5 1 75.25 162 LEU B C 1
ATOM 2668 O O . LEU B 1 162 ? 12.719 19.922 10.219 1 75.25 162 LEU B O 1
ATOM 2672 N N . GLY B 1 163 ? 11.836 21.719 11.25 1 73.12 163 GLY B N 1
ATOM 2673 C CA . GLY B 1 163 ? 13.016 21.766 12.102 1 73.12 163 GLY B CA 1
ATOM 2674 C C . GLY B 1 163 ? 13.883 20.516 12 1 73.12 163 GLY B C 1
ATOM 2675 O O . GLY B 1 163 ? 14.586 20.328 11.008 1 73.12 163 GLY B O 1
ATOM 2676 N N . SER B 1 164 ? 13.766 19.516 12.859 1 73.56 164 SER B N 1
ATOM 2677 C CA . SER B 1 164 ? 14.469 18.25 12.797 1 73.56 164 SER B CA 1
ATOM 2678 C C . SER B 1 164 ? 13.625 17.172 12.109 1 73.56 164 SER B C 1
ATOM 2680 O O . SER B 1 164 ? 12.828 16.484 12.766 1 73.56 164 SER B O 1
ATOM 2682 N N . GLY B 1 165 ? 13.461 17.25 10.812 1 78.88 165 GLY B N 1
ATOM 2683 C CA . GLY B 1 165 ? 12.734 16.266 10.047 1 78.88 165 GLY B CA 1
ATOM 2684 C C . GLY B 1 165 ? 11.977 16.844 8.875 1 78.88 165 GLY B C 1
ATOM 2685 O O . GLY B 1 165 ? 12.312 17.922 8.383 1 78.88 165 GLY B O 1
ATOM 2686 N N . LYS B 1 166 ? 10.977 16.109 8.336 1 83.12 166 LYS B N 1
ATOM 2687 C CA . LYS B 1 166 ? 10.18 16.562 7.195 1 83.12 166 LYS B CA 1
ATOM 2688 C C . LYS B 1 166 ? 8.742 16.047 7.293 1 83.12 166 LYS B C 1
ATOM 2690 O O . LYS B 1 166 ? 8.461 15.141 8.086 1 83.12 166 LYS B O 1
ATOM 2695 N N . VAL B 1 167 ? 7.992 16.688 6.57 1 86.69 167 VAL B N 1
ATOM 2696 C CA . VAL B 1 167 ? 6.621 16.219 6.383 1 86.69 167 VAL B CA 1
ATOM 2697 C C . VAL B 1 167 ? 6.352 15.984 4.898 1 86.69 167 VAL B C 1
ATOM 2699 O O . VAL B 1 167 ? 6.773 16.781 4.055 1 86.69 167 VAL B O 1
ATOM 2702 N N . VAL B 1 168 ? 5.805 14.867 4.562 1 88.56 168 VAL B N 1
ATOM 2703 C CA . VAL B 1 168 ? 5.281 14.57 3.23 1 88.56 168 VAL B CA 1
ATOM 2704 C C . VAL B 1 168 ? 3.758 14.508 3.275 1 88.56 168 VAL B C 1
ATOM 2706 O O . VAL B 1 168 ? 3.18 13.945 4.211 1 88.56 168 VAL B O 1
ATOM 2709 N N . TRP B 1 169 ? 3.143 15.148 2.281 1 91.5 169 TRP B N 1
ATOM 2710 C CA . TRP B 1 169 ? 1.686 15.211 2.322 1 91.5 169 TRP B CA 1
ATOM 2711 C C . TRP B 1 169 ? 1.088 14.875 0.96 1 91.5 169 TRP B C 1
ATOM 2713 O O . TRP B 1 169 ? 1.769 14.969 -0.064 1 91.5 169 TRP B O 1
ATOM 2723 N N . ALA B 1 170 ? -0.157 14.391 0.958 1 94.56 170 ALA B N 1
ATOM 2724 C CA . ALA B 1 170 ? -0.974 14.133 -0.226 1 94.56 170 ALA B CA 1
ATOM 2725 C C . ALA B 1 170 ? -2.404 14.625 -0.022 1 94.56 170 ALA B C 1
ATOM 2727 O O . ALA B 1 170 ? -2.971 14.477 1.063 1 94.56 170 ALA B O 1
ATOM 2728 N N . MET B 1 171 ? -2.957 15.188 -1.048 1 95.25 171 MET B N 1
ATOM 2729 C CA . MET B 1 171 ? -4.293 15.773 -0.985 1 95.25 171 MET B CA 1
ATOM 2730 C C . MET B 1 171 ? -5.273 14.977 -1.84 1 95.25 171 MET B C 1
ATOM 2732 O O . MET B 1 171 ? -4.949 14.578 -2.959 1 95.25 171 MET B O 1
ATOM 2736 N N . PHE B 1 172 ? -6.453 14.711 -1.287 1 96.44 172 PHE B N 1
ATOM 2737 C CA . PHE B 1 172 ? -7.559 14.008 -1.926 1 96.44 172 PHE B CA 1
ATOM 2738 C C . PHE B 1 172 ? -8.812 14.875 -1.954 1 96.44 172 PHE B C 1
ATOM 2740 O O . PHE B 1 172 ? -8.938 15.812 -1.17 1 96.44 172 PHE B O 1
ATOM 2747 N N . GLU B 1 173 ? -9.68 14.586 -2.842 1 95.12 173 GLU B N 1
ATOM 2748 C CA . GLU B 1 173 ? -10.945 15.305 -2.934 1 95.12 173 GLU B CA 1
ATOM 2749 C C . GLU B 1 173 ? -12.125 14.336 -2.986 1 95.12 173 GLU B C 1
ATOM 2751 O O . GLU B 1 173 ? -12.125 13.391 -3.773 1 95.12 173 GLU B O 1
ATOM 2756 N N . ALA B 1 174 ? -13.062 14.57 -2.131 1 92.75 174 ALA B N 1
ATOM 2757 C CA . ALA B 1 174 ? -14.305 13.812 -2.176 1 92.75 174 ALA B CA 1
ATOM 2758 C C . ALA B 1 174 ? -15.195 14.281 -3.328 1 92.75 174 ALA B C 1
ATOM 2760 O O . ALA B 1 174 ? -15.18 15.461 -3.689 1 92.75 174 ALA B O 1
ATOM 2761 N N . GLU B 1 175 ? -15.797 13.289 -4.008 1 84.06 175 GLU B N 1
ATOM 2762 C CA . GLU B 1 175 ? -16.734 13.648 -5.062 1 84.06 175 GLU B CA 1
ATOM 2763 C C . GLU B 1 175 ? -17.969 14.352 -4.488 1 84.06 175 GLU B C 1
ATOM 2765 O O . GLU B 1 175 ? -18.438 13.992 -3.408 1 84.06 175 GLU B O 1
ATOM 2770 N N . PRO B 1 176 ? -18.281 15.445 -5.188 1 74.88 176 PRO B N 1
ATOM 2771 C CA . PRO B 1 176 ? -19.484 16.141 -4.711 1 74.88 176 PRO B CA 1
ATOM 2772 C C . PRO B 1 176 ? -20.703 15.219 -4.645 1 74.88 176 PRO B C 1
ATOM 2774 O O . PRO B 1 176 ? -20.812 14.273 -5.43 1 74.88 176 PRO B O 1
ATOM 2777 N N . ALA B 1 177 ? -21.312 15.148 -3.561 1 61.53 177 ALA B N 1
ATOM 2778 C CA . ALA B 1 177 ? -22.562 14.398 -3.477 1 61.53 177 ALA B CA 1
ATOM 2779 C C . ALA B 1 177 ? -23.469 14.703 -4.672 1 61.53 177 ALA B C 1
ATOM 2781 O O . ALA B 1 177 ? -23.531 15.836 -5.141 1 61.53 177 ALA B O 1
ATOM 2782 N N . VAL B 1 178 ? -23.531 13.859 -5.664 1 55.97 178 VAL B N 1
ATOM 2783 C CA . VAL B 1 178 ? -24.5 14.109 -6.715 1 55.97 178 VAL B CA 1
ATOM 2784 C C . VAL B 1 178 ? -25.766 14.734 -6.113 1 55.97 178 VAL B C 1
ATOM 2786 O O . VAL B 1 178 ? -26.422 14.125 -5.273 1 55.97 178 VAL B O 1
ATOM 2789 N N . GLY B 1 179 ? -25.844 15.898 -5.715 1 48.38 179 GLY B N 1
ATOM 2790 C CA . GLY B 1 179 ? -27.109 16.547 -5.391 1 48.38 179 GLY B CA 1
ATOM 2791 C C . GLY B 1 179 ? -28.266 16.047 -6.242 1 48.38 179 GLY B C 1
ATOM 2792 O O . GLY B 1 179 ? -28.094 15.75 -7.426 1 48.38 179 GLY B O 1
ATOM 2793 N N . SER B 1 180 ? -29.25 15.219 -5.625 1 47.25 180 SER B N 1
ATOM 2794 C CA . SER B 1 180 ? -30.578 15.047 -6.215 1 47.25 180 SER B CA 1
ATOM 2795 C C . SER B 1 180 ? -31.047 16.328 -6.891 1 47.25 180 SER B C 1
ATOM 2797 O O . SER B 1 180 ? -31.062 17.391 -6.266 1 47.25 180 SER B O 1
ATOM 2799 N N . GLU B 1 181 ? -30.734 16.578 -8.086 1 44.53 181 GLU B N 1
ATOM 2800 C CA . GLU B 1 181 ? -31.516 17.609 -8.773 1 44.53 181 GLU B CA 1
ATOM 2801 C C . GLU B 1 181 ? -32.969 17.578 -8.336 1 44.53 181 GLU B C 1
ATOM 2803 O O . GLU B 1 181 ? -33.656 16.531 -8.445 1 44.53 181 GLU B O 1
ATOM 2808 N N . ALA B 1 182 ? -33.438 18.234 -7.234 1 41.25 182 ALA B N 1
ATOM 2809 C CA . ALA B 1 182 ? -34.844 18.562 -7.043 1 41.25 182 ALA B CA 1
ATOM 2810 C C . ALA B 1 182 ? -35.469 19.078 -8.336 1 41.25 182 ALA B C 1
ATOM 2812 O O . ALA B 1 182 ? -35.062 20.141 -8.836 1 41.25 182 ALA B O 1
ATOM 2813 N N . GLY B 1 183 ? -35.688 18.188 -9.344 1 38.91 183 GLY B N 1
ATOM 2814 C CA . GLY B 1 183 ? -36.594 18.516 -10.43 1 38.91 183 GLY B CA 1
ATOM 2815 C C . GLY B 1 183 ? -37.844 19.219 -9.961 1 38.91 183 GLY B C 1
ATOM 2816 O O . GLY B 1 183 ? -38.688 18.641 -9.258 1 38.91 183 GLY B O 1
ATOM 2817 N N . GLY B 1 184 ? -37.781 20.484 -9.445 1 35.56 184 GLY B N 1
ATOM 2818 C CA . GLY B 1 184 ? -38.938 21.359 -9.391 1 35.56 184 GLY B CA 1
ATOM 2819 C C . GLY B 1 184 ? -39.812 21.266 -10.633 1 35.56 184 GLY B C 1
ATOM 2820 O O . GLY B 1 184 ? -39.438 21.75 -11.695 1 35.56 184 GLY B O 1
ATOM 2821 N N . ARG B 1 185 ? -40.438 20.062 -10.852 1 36.34 185 ARG B N 1
ATOM 2822 C CA . ARG B 1 185 ? -41.594 20.016 -11.734 1 36.34 185 ARG B CA 1
ATOM 2823 C C . ARG B 1 185 ? -42.562 21.125 -11.391 1 36.34 185 ARG B C 1
ATOM 2825 O O . ARG B 1 185 ? -43.094 21.188 -10.273 1 36.34 185 ARG B O 1
ATOM 2832 N N . HIS B 1 186 ? -42.312 22.328 -11.906 1 35.91 186 HIS B N 1
ATOM 2833 C CA . HIS B 1 186 ? -43.312 23.406 -12.023 1 35.91 186 HIS B CA 1
ATOM 2834 C C . HIS B 1 186 ? -44.688 22.859 -12.406 1 35.91 186 HIS B C 1
ATOM 2836 O O . HIS B 1 186 ? -44.844 22.312 -13.5 1 35.91 186 HIS B O 1
ATOM 2842 N N . ARG B 1 187 ? -45.406 22.203 -11.477 1 34.31 187 ARG B N 1
ATOM 2843 C CA . ARG B 1 187 ? -46.844 21.953 -11.695 1 34.31 187 ARG B CA 1
ATOM 2844 C C . ARG B 1 187 ? -47.531 23.203 -12.219 1 34.31 187 ARG B C 1
ATOM 2846 O O . ARG B 1 187 ? -47.594 24.219 -11.523 1 34.31 187 ARG B O 1
ATOM 2853 N N . ARG B 1 188 ? -47.594 23.375 -13.508 1 36.25 188 ARG B N 1
ATOM 2854 C CA . ARG B 1 188 ? -48.5 24.234 -14.242 1 36.25 188 ARG B CA 1
ATOM 2855 C C . ARG B 1 188 ? -49.938 24.109 -13.711 1 36.25 188 ARG B C 1
ATOM 2857 O O . ARG B 1 188 ? -50.562 23.078 -13.875 1 36.25 188 ARG B O 1
ATOM 2864 N N . SER B 1 189 ? -50.125 24.469 -12.344 1 27.75 189 SER B N 1
ATOM 2865 C CA . SER B 1 189 ? -51.531 24.609 -12.023 1 27.75 189 SER B CA 1
ATOM 2866 C C . SER B 1 189 ? -52.25 25.484 -13.047 1 27.75 189 SER B C 1
ATOM 2868 O O . SER B 1 189 ? -51.75 26.562 -13.406 1 27.75 189 SER B O 1
ATOM 2870 N N . ALA B 1 190 ? -53.281 24.984 -13.75 1 29.8 190 ALA B N 1
ATOM 2871 C CA . ALA B 1 190 ? -54.406 25.578 -14.438 1 29.8 190 ALA B CA 1
ATOM 2872 C C . ALA B 1 190 ? -55.281 26.344 -13.461 1 29.8 190 ALA B C 1
ATOM 2874 O O . ALA B 1 190 ? -55.5 25.922 -12.32 1 29.8 190 ALA B O 1
#

Secondary structure (DSSP, 8-state):
---------S-HHHHHHT--STHHHH-TTEEEEEE-SSTTHHHHHHHHHHHHHHHTT-GGGHHHHHHHHHHHHHHHHHHHHHT---SS--S-------SS--TT-PPPEEEEEEEETTEEEEEEEES--------STTTTTTTHHHHHHHHHHSSEEEEEEETTEEEEEEEEEPPP--------------/---------S-HHHHHHT--STHHHH-TTEEEEEE-SSTTHHHHHHHHHHHHHHHTT-GGGHHHHHHHHHHHHHHHHHHHHHT---SS--S-------SS--TT-PPPEEEEEEEETTEEEEEEEES--------STTTTTTTHHHHHHHHHHSSEEEEEEETTEEEEEEEEEPPP--------------

Organism: Streptomyces rubellomurinus (strain ATCC 31215) (NCBI:txid359131)

Sequence (380 aa):
MTPAGPAVSAPLWEELFMSTGTALAVDPHVVTCTLAPRFESVRTARDFVRTALERWDLTELFDDVALVASELVTNALRHAIGARPDPAGGAQGEYDFPTQPTPEGRLPIRISLVHRAPQVVCAVSDPSCLGPVAREADFVAESGRGLHLVESFSRSWGWHPLGSGKVVWAMFEAEPAVGSEAGGRHRRSAMTPAGPAVSAPLWEELFMSTGTALAVDPHVVTCTLAPRFESVRTARDFVRTALERWDLTELFDDVALVASELVTNALRHAIGARPDPAGGAQGEYDFPTQPTPEGRLPIRISLVHRAPQVVCAVSDPSCLGPVAREADFVAESGRGLHLVESFSRSWGWHPLGSGKVVWAMFEAEPAVGSEAGGRHRRSA

Foldseek 3Di:
DPPPPPPPPPPLVCCVAVVPDPVLVPPLQKDKDFAFLDLCSLVVQLVVLCVSCVVVVNNVLSVLLSLLSNLLLVLQSCVQQVVDPPVPPDDPPSSPADSPQDPVRFHTWMWMWGDDVFKIKIKTKGQDQPPLPPDDPPSVPPRVVSVVSLVVRAPDKDKDDDPRTIMIMGMHGGDDDPPPPPPPPPPPPD/DPPPPPPPPPPLVCCVAVVPDPVLVPPLQKDKDFAQLDLCSLVVQLVVLCVSCVVVVNNVLSVLLSLLSNLLLVLQSCVQQVVDPPVPPDDPPSSPADSPQDPVRFHTWMWMWGDDPFKIKIKTKGQDQPPLCPDDDPSVPDRVVSVVSLVVRAPDKDKQDDPRTIMIMGMHGGDDDPPPPPPPPPPPDD

Solvent-accessible surface area (backbone atoms only — not comparable to full-atom values): 21997 Å² total; per-residue (Å²): 132,78,80,75,66,80,81,72,65,75,51,71,60,39,56,68,67,66,42,82,54,75,64,49,78,66,32,90,45,41,48,74,47,78,43,65,75,49,71,66,35,46,55,54,51,38,52,51,49,48,52,53,26,52,76,68,73,42,58,88,48,41,70,45,51,37,52,39,48,42,40,52,49,48,55,43,39,41,58,60,51,58,72,52,74,64,81,71,78,67,76,85,65,78,53,89,58,42,87,44,71,38,95,87,36,41,37,27,37,30,44,37,40,34,56,54,90,57,34,36,32,45,35,34,33,23,42,54,63,76,61,84,57,80,72,59,85,67,30,60,57,32,70,36,53,49,48,51,49,38,59,69,54,30,80,45,69,52,69,44,81,35,95,46,8,24,33,39,37,37,32,41,71,60,76,72,71,78,68,77,73,77,73,76,74,74,76,73,82,118,132,76,81,74,68,78,80,70,65,77,52,73,60,39,56,68,68,67,42,81,54,75,63,49,78,68,32,91,44,40,48,75,45,77,41,64,80,48,73,65,35,43,57,55,52,38,51,51,49,48,52,53,26,52,76,67,74,41,59,88,48,40,70,44,52,36,51,39,48,42,41,50,48,49,54,43,39,41,58,59,50,62,72,52,74,66,77,76,79,66,75,83,64,79,54,87,59,42,85,44,72,38,96,86,37,41,37,27,39,32,43,35,42,34,55,55,91,57,34,38,33,46,34,35,32,24,43,54,63,75,60,83,55,78,57,70,86,65,26,59,56,33,69,38,54,50,48,50,48,38,57,68,57,31,79,46,70,53,69,46,82,34,97,46,8,26,34,40,38,36,32,40,72,60,75,74,72,79,68,77,73,76,75,76,72,76,74,79,76,129

InterPro domains:
  IPR003594 Histidine kinase/HSP90-like ATPase domain [PF13581] (37-169)
  IPR036890 Histidine kinase/HSP90-like ATPase superfamily [G3DSA:3.30.565.10] (28-179)
  IPR050267 Bacterial Anti-sigma-factor Serine-Protein Kinases [PTHR35526] (29-175)

Nearest PDB structures (foldseek):
  4gt8-assembly1_A  TM=6.893E-01  e=1.178E-01  Staphylococcus aureus subsp. aureus Mu50
  3ehg-assembly1_A  TM=5.729E-01  e=9.856E-02  Bacillus subtilis
  8dwz-assembly1_A  TM=6.580E-01  e=4.360E-01  Enterococcus
  7c5z-assembly1_A  TM=4.602E-01  e=5.871E-01  Sprivivirus cyprinus
  7c5z-assembly1_B  TM=4.343E-01  e=2.173E+00  Sprivivirus cyprinus

Radius of gyration: 23.8 Å; Cα contacts (8 Å, |Δi|>4): 607; chains: 2; bounding box: 80×73×66 Å

pLDDT: mean 71.52, std 23.35, range [22.75, 98.56]